Protein AF-A0A564U413-F1 (afdb_monomer)

pLDDT: mean 70.8, std 23.07, range [26.69, 96.38]

Sequence (270 aa):
MDSNLIPYQPVISDIKNLIAAGQNVAYNAANRAMIMTYWNIGKRIVEEEQSGAERAEYGKRLIPVLSAELTKEFGNSYSSRNLHYYRKFYHCFPDSEILNTRVQNLNWSHFRALLRVPDEDARVWYMNEAANENWSVRTLDRNIGTQYYYRLLHSPKKEAVIAEMKEKTAAEPKHQFELLKSPIVAEFLGFRTEDSFAESDLESAILSHIRDFLMEMGKGFALASNSPREGALFSTPSIMFSFCSVESSAVRSGFSRKNSGTCWKPTLSQ

Secondary structure (DSSP, 8-state):
--------HHHHHHHHHHHHHHHHHHHHHHHHHHHHHHHHHHHHHHHHHHHSSSTTHHHHHHHHHHHHHHHHHH-GGGSHHHHHHHHHHHHH---HHHHHHHGGG--HHHHHHHTT---HHHHHHHHHHHHHTT--HHHHHHHHHTTHHHHHHH-S-HHHHHHHHHHHHTTS---TTTTTT-HHHHHHTT--TTS---HHHHHHHHHHHHHHHHHHTTTS--------------------------------------------------

Foldseek 3Di:
DDPPPPPCVVVVVVVVVVVVVVLLVLVLVLQLVVLVVLLVLLVVLVVVLVPDPPNPVVSVVVLVVQQVVCCVPQNDCSHSVNSVLSVLLCVLPVDVVLVNVQRSLDGPLLSVLLSVDPDSVVSSVLSVCCSVVSDDSVLSNVCVVVVLVVCCVPDPCNVVSVVVSCVVCVPPDSCSCVCLVPVSSCSSLPHDPPPPDDPVRSNVVSVVSSVVVVVVVPDPPPDPPPDPDDDDDDDDDDDDDDDDDDDDDDDDDDDDDDDDDDDDDDDDDD

InterPro domains:
  IPR009362 YhcG PDDEXK nuclease domain [PF06250] (178-226)
  IPR041527 YhcG, N-terminal [PF17761] (14-151)
  IPR053148 PD-(D/E)XK-like domain-containing protein [PTHR30547] (8-226)

Solvent-accessible surface area (backbone atoms only — not comparable to full-atom values): 16715 Å² total; per-residue (Å²): 135,86,78,79,72,75,77,57,62,63,60,54,51,51,51,51,51,53,51,51,51,53,50,51,53,55,47,42,52,52,45,41,52,51,48,52,49,41,36,51,52,7,44,52,53,53,56,54,40,70,71,45,97,48,82,60,68,54,53,67,48,46,48,59,52,50,15,60,56,41,26,73,77,60,32,75,80,36,28,48,71,40,47,52,48,21,36,49,46,20,73,77,52,75,54,64,66,66,46,67,74,51,36,73,69,44,48,69,68,42,50,59,54,43,71,68,45,84,53,64,69,58,28,54,48,51,53,51,50,31,41,74,69,61,45,49,60,67,52,48,50,49,40,58,75,68,40,44,67,60,51,51,73,70,39,93,58,44,66,60,57,52,50,54,50,49,65,74,51,66,81,60,78,84,68,87,60,59,58,76,73,27,69,68,49,37,31,72,76,66,50,58,91,83,61,87,57,55,75,69,52,46,54,52,47,52,54,49,50,51,51,49,53,57,55,72,58,64,77,88,70,72,72,80,71,83,70,79,87,73,90,76,91,80,81,86,81,91,85,82,89,79,80,87,78,90,77,88,89,87,81,88,83,86,84,88,87,83,83,87,78,83,92,88,86,86,86,88,80,134

Nearest PDB structures (foldseek):
  7bnk-assembly1_B  TM=6.742E-01  e=1.249E-01  Myxococcus xanthus DK 1622
  7bnr-assembly1_A  TM=6.312E-01  e=3.209E-01  Myxococcus xanthus DK 1622
  4bem-assembly1_J  TM=1.518E-01  e=8.244E-01  Acetobacterium woodii DSM 1030

Organism: NCBI:txid853

Radius of gyration: 30.36 Å; Cα contacts (8 Å, |Δi|>4): 158; chains: 1; bounding box: 85×100×70 Å

Structure (mmCIF, N/CA/C/O backbone):
data_AF-A0A564U413-F1
#
_entry.id   AF-A0A564U413-F1
#
loop_
_atom_site.group_PDB
_atom_site.id
_atom_site.type_symbol
_atom_site.label_atom_id
_atom_site.label_alt_id
_atom_site.label_comp_id
_atom_site.label_asym_id
_atom_site.label_entity_id
_atom_site.label_seq_id
_atom_site.pdbx_PDB_ins_code
_atom_site.Cartn_x
_atom_site.Cartn_y
_atom_site.Cartn_z
_atom_site.occupancy
_atom_site.B_iso_or_equiv
_atom_site.auth_seq_id
_atom_site.auth_comp_id
_atom_site.auth_asym_id
_atom_site.auth_atom_id
_atom_site.pdbx_PDB_model_num
ATOM 1 N N . MET A 1 1 ? 56.104 20.110 -1.426 1.00 40.94 1 MET A N 1
ATOM 2 C CA . MET A 1 1 ? 55.513 19.330 -0.320 1.00 40.94 1 MET A CA 1
ATOM 3 C C . MET A 1 1 ? 54.135 18.945 -0.797 1.00 40.94 1 MET A C 1
ATOM 5 O O . MET A 1 1 ? 53.210 19.733 -0.668 1.00 40.94 1 MET A O 1
ATOM 9 N N . ASP A 1 2 ? 54.065 17.810 -1.486 1.00 44.97 2 ASP A N 1
ATOM 10 C CA . ASP A 1 2 ? 52.845 17.348 -2.134 1.00 44.97 2 ASP A CA 1
ATOM 11 C C . ASP A 1 2 ? 51.898 16.794 -1.078 1.00 44.97 2 ASP A C 1
ATOM 13 O O . ASP A 1 2 ? 52.131 15.747 -0.471 1.00 44.97 2 ASP A O 1
ATOM 17 N N . SER A 1 3 ? 50.840 17.552 -0.827 1.00 51.75 3 SER A N 1
ATOM 18 C CA . SER A 1 3 ? 49.706 17.156 -0.013 1.00 51.75 3 SER A CA 1
ATOM 19 C C . SER A 1 3 ? 48.993 16.009 -0.730 1.00 51.75 3 SER A C 1
ATOM 21 O O . SER A 1 3 ? 48.133 16.224 -1.581 1.00 51.75 3 SER A O 1
ATOM 23 N N . ASN A 1 4 ? 49.363 14.776 -0.383 1.00 54.03 4 ASN A N 1
ATOM 24 C CA . ASN A 1 4 ? 48.566 13.580 -0.638 1.00 54.03 4 ASN A CA 1
ATOM 25 C C . ASN A 1 4 ? 47.221 13.735 0.095 1.00 54.03 4 ASN A C 1
ATOM 27 O O . ASN A 1 4 ? 47.050 13.305 1.235 1.00 54.03 4 ASN A O 1
ATOM 31 N N . LEU A 1 5 ? 46.274 14.422 -0.545 1.00 60.53 5 LEU A N 1
ATOM 32 C CA . LEU A 1 5 ? 44.879 14.472 -0.134 1.00 60.53 5 LEU A CA 1
ATOM 33 C C . LEU A 1 5 ? 44.309 13.068 -0.332 1.00 60.53 5 LEU A C 1
ATOM 35 O O . LEU A 1 5 ? 43.979 12.675 -1.448 1.00 60.53 5 LEU A O 1
ATOM 39 N N . ILE A 1 6 ? 44.234 12.299 0.754 1.00 64.38 6 ILE A N 1
ATOM 40 C CA . ILE A 1 6 ? 43.539 11.012 0.779 1.00 64.38 6 ILE A CA 1
ATOM 41 C C . ILE A 1 6 ? 42.132 11.246 0.202 1.00 64.38 6 ILE A C 1
ATOM 43 O O . ILE A 1 6 ? 41.417 12.121 0.701 1.00 64.38 6 ILE A O 1
ATOM 47 N N . PRO A 1 7 ? 41.714 10.531 -0.857 1.00 75.06 7 PRO A N 1
ATOM 48 C CA . PRO A 1 7 ? 40.402 10.743 -1.440 1.00 75.06 7 PRO A CA 1
ATOM 49 C C . PRO A 1 7 ? 39.357 10.249 -0.438 1.00 75.06 7 PRO A C 1
ATOM 51 O O . PRO A 1 7 ? 39.148 9.054 -0.292 1.00 75.06 7 PRO A O 1
ATOM 54 N N . TYR A 1 8 ? 38.699 11.169 0.270 1.00 81.62 8 TYR A N 1
ATOM 55 C CA . TYR A 1 8 ? 37.618 10.858 1.217 1.00 81.62 8 TYR A CA 1
ATOM 56 C C . TYR A 1 8 ? 36.310 10.443 0.522 1.00 81.62 8 TYR A C 1
ATOM 58 O O . TYR A 1 8 ? 35.374 9.999 1.180 1.00 81.62 8 TYR A O 1
ATOM 66 N N . GLN A 1 9 ? 36.224 10.577 -0.807 1.00 85.75 9 GLN A N 1
ATOM 67 C CA . GLN A 1 9 ? 35.016 10.273 -1.583 1.00 85.75 9 GLN A CA 1
ATOM 68 C C . GLN A 1 9 ? 34.516 8.823 -1.436 1.00 85.75 9 GLN A C 1
ATOM 70 O O . GLN A 1 9 ? 33.313 8.659 -1.235 1.00 85.75 9 GLN A O 1
ATOM 75 N N . PRO A 1 10 ? 35.370 7.778 -1.459 1.00 88.69 10 PRO A N 1
ATOM 76 C CA . PRO A 1 10 ? 34.935 6.404 -1.212 1.00 88.69 10 PRO A CA 1
ATOM 77 C C . PRO A 1 10 ? 34.360 6.234 0.196 1.00 88.69 10 PRO A C 1
ATOM 79 O O . PRO A 1 10 ? 33.262 5.718 0.340 1.00 88.69 10 PRO A O 1
ATOM 82 N N . VAL A 1 11 ? 35.021 6.786 1.221 1.00 88.25 11 VAL A N 1
ATOM 83 C CA . VAL A 1 11 ? 34.546 6.719 2.615 1.00 88.25 11 VAL A CA 1
ATOM 84 C C . VAL A 1 11 ? 33.197 7.426 2.780 1.00 88.25 11 VAL A C 1
ATOM 86 O O . VAL A 1 11 ? 32.293 6.900 3.423 1.00 88.25 11 VAL A O 1
ATOM 89 N N . ILE A 1 12 ? 33.022 8.602 2.169 1.00 83.88 12 ILE A N 1
ATOM 90 C CA . ILE A 1 12 ? 31.738 9.319 2.168 1.00 83.88 12 ILE A CA 1
ATOM 91 C C . ILE A 1 12 ? 30.657 8.493 1.460 1.00 83.88 12 ILE A C 1
ATOM 93 O O . ILE A 1 12 ? 29.525 8.439 1.938 1.00 83.88 12 ILE A O 1
ATOM 97 N N . SER A 1 13 ? 30.985 7.854 0.335 1.00 87.62 13 SER A N 1
ATOM 98 C CA . SER A 1 13 ? 30.060 6.974 -0.385 1.00 87.62 13 SER A CA 1
ATOM 99 C C . SER A 1 13 ? 29.654 5.768 0.465 1.00 87.62 13 SER A C 1
ATOM 101 O O . SER A 1 13 ? 28.469 5.452 0.547 1.00 87.62 13 SER A O 1
ATOM 103 N N . ASP A 1 14 ? 30.607 5.135 1.146 1.00 87.69 14 ASP A N 1
ATOM 104 C CA . ASP A 1 14 ? 30.355 3.986 2.016 1.00 87.69 14 ASP A CA 1
ATOM 105 C C . ASP A 1 14 ? 29.460 4.369 3.198 1.00 87.69 14 ASP A C 1
ATOM 107 O O . ASP A 1 14 ? 28.466 3.696 3.470 1.00 87.69 14 ASP A O 1
ATOM 111 N N . ILE A 1 15 ? 29.737 5.504 3.849 1.00 83.75 15 ILE A N 1
ATOM 112 C CA . ILE A 1 15 ? 28.901 6.026 4.939 1.00 83.75 15 ILE A CA 1
ATOM 113 C C . ILE A 1 15 ? 27.485 6.337 4.439 1.00 83.75 15 ILE A C 1
ATOM 115 O O . ILE A 1 15 ? 26.513 5.967 5.097 1.00 83.75 15 ILE A O 1
ATOM 119 N N . LYS A 1 16 ? 27.337 6.962 3.264 1.00 77.06 16 LYS A N 1
ATOM 120 C CA . LYS A 1 16 ? 26.018 7.214 2.659 1.00 77.06 16 LYS A CA 1
ATOM 121 C C . LYS A 1 16 ? 25.252 5.916 2.402 1.00 77.06 16 LYS A C 1
ATOM 123 O O . LYS A 1 16 ? 24.059 5.859 2.691 1.00 77.06 16 LYS A O 1
ATOM 128 N N . ASN A 1 17 ? 25.927 4.874 1.919 1.00 80.19 17 ASN A N 1
ATOM 129 C CA . ASN A 1 17 ? 25.319 3.564 1.694 1.00 80.19 17 ASN A CA 1
ATOM 130 C C . ASN A 1 17 ? 24.878 2.900 3.008 1.00 80.19 17 ASN A C 1
ATOM 132 O O . ASN A 1 17 ? 23.784 2.340 3.066 1.00 80.19 17 ASN A O 1
ATOM 136 N N . LEU A 1 18 ? 25.680 3.003 4.075 1.00 79.00 18 LEU A N 1
ATOM 137 C CA . LEU A 1 18 ? 25.317 2.502 5.407 1.00 79.00 18 LEU A CA 1
ATOM 138 C C . LEU A 1 18 ? 24.092 3.231 5.979 1.00 79.00 18 LEU A C 1
ATOM 140 O O . LEU A 1 18 ? 23.179 2.583 6.493 1.00 79.00 18 LEU A O 1
ATOM 144 N N . ILE A 1 19 ? 24.041 4.561 5.845 1.00 73.44 19 ILE A N 1
ATOM 145 C CA . ILE A 1 19 ? 22.886 5.371 6.260 1.00 73.44 19 ILE A CA 1
ATOM 146 C C . ILE A 1 19 ? 21.638 4.953 5.473 1.00 73.44 19 ILE A C 1
ATOM 148 O O . ILE A 1 19 ? 20.609 4.653 6.078 1.00 73.44 19 ILE A O 1
ATOM 152 N N . ALA A 1 20 ? 21.739 4.862 4.144 1.00 75.06 20 ALA A N 1
ATOM 153 C CA . ALA A 1 20 ? 20.631 4.457 3.283 1.00 75.06 20 ALA A CA 1
ATOM 154 C C . ALA A 1 20 ? 20.125 3.039 3.613 1.00 75.06 20 ALA A C 1
ATOM 156 O O . ALA A 1 20 ? 18.918 2.794 3.626 1.00 75.06 20 ALA A O 1
ATOM 157 N N . ALA A 1 21 ? 21.026 2.103 3.929 1.00 78.00 21 ALA A N 1
ATOM 158 C CA . ALA A 1 21 ? 20.657 0.757 4.359 1.00 78.00 21 ALA A CA 1
ATOM 159 C C . ALA A 1 21 ? 19.873 0.772 5.683 1.00 78.00 21 ALA A C 1
ATOM 161 O O . ALA A 1 21 ? 18.823 0.135 5.778 1.00 78.00 21 ALA A O 1
ATOM 162 N N . GLY A 1 22 ? 20.331 1.537 6.680 1.00 77.06 22 GLY A N 1
ATOM 163 C CA . GLY A 1 22 ? 19.621 1.702 7.952 1.00 77.06 22 GLY A CA 1
ATOM 164 C C . GLY A 1 22 ? 18.240 2.345 7.782 1.00 77.06 22 GLY A C 1
ATOM 165 O O . GLY A 1 22 ? 17.253 1.846 8.325 1.00 77.06 22 GLY A O 1
ATOM 166 N N . GLN A 1 23 ? 18.148 3.397 6.962 1.00 75.00 23 GLN A N 1
ATOM 167 C CA . GLN A 1 23 ? 16.882 4.055 6.626 1.00 75.00 23 GLN A CA 1
ATOM 168 C C . GLN A 1 23 ? 15.899 3.092 5.946 1.00 75.00 23 GLN A C 1
ATOM 170 O O . GLN A 1 23 ? 14.723 3.081 6.300 1.00 75.00 23 GLN A O 1
ATOM 175 N N . ASN A 1 24 ? 16.368 2.240 5.029 1.00 76.81 24 ASN A N 1
ATOM 176 C CA . ASN A 1 24 ? 15.536 1.230 4.367 1.00 76.81 24 ASN A CA 1
ATOM 177 C C . ASN A 1 24 ? 14.968 0.195 5.351 1.00 76.81 24 ASN A C 1
ATOM 179 O O . ASN A 1 24 ? 13.805 -0.191 5.243 1.00 76.81 24 ASN A O 1
ATOM 183 N N . VAL A 1 25 ? 15.761 -0.250 6.332 1.00 82.25 25 VAL A N 1
ATOM 184 C CA . VAL A 1 25 ? 15.291 -1.188 7.368 1.00 82.25 25 VAL A CA 1
ATOM 185 C C . VAL A 1 25 ? 14.182 -0.555 8.207 1.00 82.25 25 VAL A C 1
ATOM 187 O O . VAL A 1 25 ? 13.111 -1.144 8.366 1.00 82.25 25 VAL A O 1
ATOM 190 N N . ALA A 1 26 ? 14.426 0.658 8.702 1.00 79.31 26 ALA A N 1
ATOM 191 C CA . ALA A 1 26 ? 13.471 1.435 9.483 1.00 79.31 26 ALA A CA 1
ATOM 192 C C . ALA A 1 26 ? 12.162 1.670 8.710 1.00 79.31 26 ALA A C 1
ATOM 194 O O . ALA A 1 26 ? 11.066 1.418 9.214 1.00 79.31 26 ALA A O 1
ATOM 195 N N . TYR A 1 27 ? 12.293 2.069 7.447 1.00 78.06 27 TYR A N 1
ATOM 196 C CA . TYR A 1 27 ? 11.190 2.279 6.524 1.00 78.06 27 TYR A CA 1
ATOM 197 C C . TYR A 1 27 ? 10.328 1.025 6.330 1.00 78.06 27 TYR A C 1
ATOM 199 O O . TYR A 1 27 ? 9.110 1.075 6.505 1.00 78.06 27 TYR A O 1
ATOM 207 N N . ASN A 1 28 ? 10.948 -0.111 6.006 1.00 79.50 28 ASN A N 1
ATOM 208 C CA . ASN A 1 28 ? 10.228 -1.358 5.755 1.00 79.50 28 ASN A CA 1
ATOM 209 C C . ASN A 1 28 ? 9.494 -1.852 7.006 1.00 79.50 28 ASN A C 1
ATOM 211 O O . ASN A 1 28 ? 8.373 -2.355 6.907 1.00 79.50 28 ASN A O 1
ATOM 215 N N . ALA A 1 29 ? 10.095 -1.673 8.186 1.00 83.25 29 ALA A N 1
ATOM 216 C CA . ALA A 1 29 ? 9.462 -2.005 9.457 1.00 83.25 29 ALA A CA 1
ATOM 217 C C . ALA A 1 29 ? 8.214 -1.144 9.712 1.00 83.25 29 ALA A C 1
ATOM 219 O O . ALA A 1 29 ? 7.141 -1.690 9.981 1.00 83.25 29 ALA A O 1
ATOM 220 N N . ALA A 1 30 ? 8.328 0.180 9.555 1.00 83.19 30 ALA A N 1
ATOM 221 C CA . ALA A 1 30 ? 7.207 1.104 9.721 1.00 83.19 30 ALA A CA 1
ATOM 222 C C . ALA A 1 30 ? 6.089 0.832 8.701 1.00 83.19 30 ALA A C 1
ATOM 224 O O . ALA A 1 30 ? 4.920 0.724 9.068 1.00 83.19 30 ALA A O 1
ATOM 225 N N . ASN A 1 31 ? 6.445 0.641 7.428 1.00 84.88 31 ASN A N 1
ATOM 226 C CA . ASN A 1 31 ? 5.489 0.341 6.367 1.00 84.88 31 ASN A CA 1
ATOM 227 C C . ASN A 1 31 ? 4.730 -0.971 6.628 1.00 84.88 31 ASN A C 1
ATOM 229 O O . ASN A 1 31 ? 3.505 -1.018 6.494 1.00 84.88 31 ASN A O 1
ATOM 233 N N . ARG A 1 32 ? 5.433 -2.026 7.063 1.00 86.38 32 ARG A N 1
ATOM 234 C CA . ARG A 1 32 ? 4.804 -3.296 7.445 1.00 86.38 32 ARG A CA 1
ATOM 235 C C . ARG A 1 32 ? 3.836 -3.114 8.610 1.00 86.38 32 ARG A C 1
ATOM 237 O O . ARG A 1 32 ? 2.709 -3.599 8.528 1.00 86.38 32 ARG A O 1
ATOM 244 N N . ALA A 1 33 ? 4.261 -2.430 9.673 1.00 88.75 33 ALA A N 1
ATOM 245 C CA . ALA A 1 33 ? 3.410 -2.162 10.829 1.00 88.75 33 ALA A CA 1
ATOM 246 C C . ALA A 1 33 ? 2.139 -1.408 10.410 1.00 88.75 33 ALA A C 1
ATOM 248 O O . ALA A 1 33 ? 1.037 -1.831 10.744 1.00 88.75 33 ALA A O 1
ATOM 249 N N . MET A 1 34 ? 2.288 -0.369 9.587 1.00 89.38 34 MET A N 1
ATOM 250 C CA . MET A 1 34 ? 1.182 0.430 9.064 1.00 89.38 34 MET A CA 1
ATOM 251 C C . MET A 1 34 ? 0.169 -0.415 8.280 1.00 89.38 34 MET A C 1
ATOM 253 O O . MET A 1 34 ? -1.028 -0.364 8.563 1.00 89.38 34 MET A O 1
ATOM 257 N N . ILE A 1 35 ? 0.628 -1.243 7.335 1.00 91.25 35 ILE A N 1
ATOM 258 C CA . ILE A 1 35 ? -0.268 -2.098 6.540 1.00 91.25 35 ILE A CA 1
ATOM 259 C C . ILE A 1 35 ? -1.008 -3.104 7.422 1.00 91.25 35 ILE A C 1
ATOM 261 O O . ILE A 1 35 ? -2.216 -3.283 7.262 1.00 91.25 35 ILE A O 1
ATOM 265 N N . MET A 1 36 ? -0.309 -3.738 8.366 1.00 91.50 36 MET A N 1
ATOM 266 C CA . MET A 1 36 ? -0.931 -4.698 9.277 1.00 91.50 36 MET A CA 1
ATOM 267 C C . MET A 1 36 ? -1.955 -4.027 10.195 1.00 91.50 36 MET A C 1
ATOM 269 O O . MET A 1 36 ? -3.029 -4.584 10.414 1.00 91.50 36 MET A O 1
ATOM 273 N N . THR A 1 37 ? -1.675 -2.819 10.685 1.00 93.19 37 THR A N 1
ATOM 274 C CA . THR A 1 37 ? -2.632 -2.026 11.465 1.00 93.19 37 THR A CA 1
ATOM 275 C C . THR A 1 37 ? -3.887 -1.733 10.653 1.00 93.19 37 THR A C 1
ATOM 277 O O . THR A 1 37 ? -4.993 -2.020 11.107 1.00 93.19 37 THR A O 1
ATOM 280 N N . TYR A 1 38 ? -3.740 -1.239 9.424 1.00 94.38 38 TYR A N 1
ATOM 281 C CA . TYR A 1 38 ? -4.877 -0.945 8.549 1.00 94.38 38 TYR A CA 1
ATOM 282 C C . TYR A 1 38 ? -5.696 -2.194 8.214 1.00 94.38 38 TYR A C 1
ATOM 284 O O . TYR A 1 38 ? -6.927 -2.149 8.224 1.00 94.38 38 TYR A O 1
ATOM 292 N N . TRP A 1 39 ? -5.036 -3.328 7.978 1.00 94.56 39 TRP A N 1
ATOM 293 C CA . TRP A 1 39 ? -5.709 -4.609 7.779 1.00 94.56 39 TRP A CA 1
ATOM 294 C C . TRP A 1 39 ? -6.505 -5.040 9.019 1.00 94.56 39 TRP A C 1
ATOM 296 O O . TRP A 1 39 ? -7.681 -5.384 8.906 1.00 94.56 39 TRP A O 1
ATOM 306 N N . ASN A 1 40 ? -5.902 -4.954 10.210 1.00 94.50 40 ASN A N 1
ATOM 307 C CA . ASN A 1 40 ? -6.542 -5.316 11.478 1.00 94.50 40 ASN A CA 1
ATOM 308 C C . ASN A 1 40 ? -7.728 -4.404 11.820 1.00 94.50 40 ASN A C 1
ATOM 310 O O . ASN A 1 40 ? -8.743 -4.887 12.319 1.00 94.50 40 ASN A O 1
ATOM 314 N N . ILE A 1 41 ? -7.642 -3.104 11.516 1.00 95.38 41 ILE A N 1
ATOM 315 C CA . ILE A 1 41 ? -8.779 -2.181 11.643 1.00 95.38 41 ILE A CA 1
ATOM 316 C C . ILE A 1 41 ? -9.918 -2.639 10.731 1.00 95.38 41 ILE A C 1
ATOM 318 O O . ILE A 1 41 ? -11.061 -2.746 11.171 1.00 95.38 41 ILE A O 1
ATOM 322 N N . GLY A 1 42 ? -9.603 -2.966 9.475 1.00 94.81 42 GLY A N 1
ATOM 323 C CA . GLY A 1 42 ? -10.568 -3.519 8.530 1.00 94.81 42 GLY A CA 1
ATOM 324 C C . GLY A 1 42 ? -11.245 -4.785 9.047 1.00 94.81 42 GLY A C 1
ATOM 325 O O . GLY A 1 42 ? -12.473 -4.868 9.038 1.00 94.81 42 GLY A O 1
ATOM 326 N N . LYS A 1 43 ? -10.451 -5.731 9.557 1.00 94.00 43 LYS A N 1
ATOM 327 C CA . LYS A 1 43 ? -10.932 -6.962 10.192 1.00 94.00 43 LYS A CA 1
ATOM 328 C C . LYS A 1 43 ? -11.892 -6.659 11.337 1.00 94.00 43 LYS A C 1
ATOM 330 O O . LYS A 1 43 ? -13.005 -7.178 11.346 1.00 94.00 43 LYS A O 1
ATOM 335 N N . ARG A 1 44 ? -11.496 -5.776 12.260 1.00 94.06 44 ARG A N 1
ATOM 336 C CA . ARG A 1 44 ? -12.306 -5.433 13.432 1.00 94.06 44 ARG A CA 1
ATOM 337 C C . ARG A 1 44 ? -13.641 -4.800 13.046 1.00 94.06 44 ARG A C 1
ATOM 339 O O . ARG A 1 44 ? -14.659 -5.155 13.630 1.00 94.06 44 ARG A O 1
ATOM 346 N N . ILE A 1 45 ? -13.648 -3.910 12.049 1.00 92.69 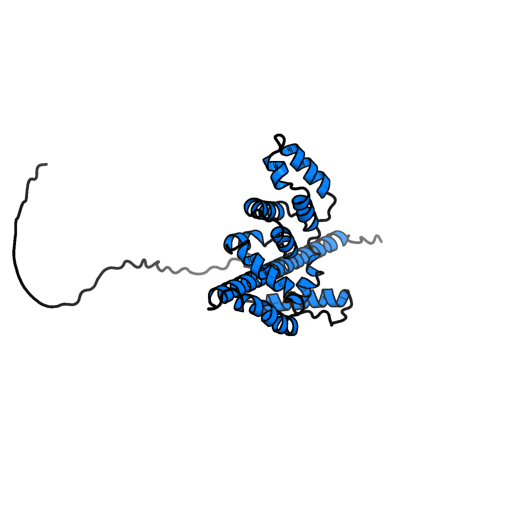45 ILE A N 1
ATOM 347 C CA . ILE A 1 45 ? -14.881 -3.309 11.515 1.00 92.69 45 ILE A CA 1
ATOM 348 C C . ILE A 1 45 ? -15.814 -4.399 10.975 1.00 92.69 45 ILE A C 1
ATOM 350 O O . ILE A 1 45 ? -17.001 -4.400 11.290 1.00 92.69 45 ILE A O 1
ATOM 354 N N . VAL A 1 46 ? -15.289 -5.339 10.185 1.00 90.69 46 VAL A N 1
ATOM 355 C CA . VAL A 1 46 ? -16.098 -6.407 9.579 1.00 90.69 46 VAL A CA 1
ATOM 356 C C . VAL A 1 46 ? -16.651 -7.375 10.628 1.00 90.69 46 VAL A C 1
ATOM 358 O O . VAL A 1 46 ? -17.819 -7.748 10.546 1.00 90.69 46 VAL A O 1
ATOM 361 N N . GLU A 1 47 ? -15.857 -7.756 11.629 1.00 89.69 47 GLU A N 1
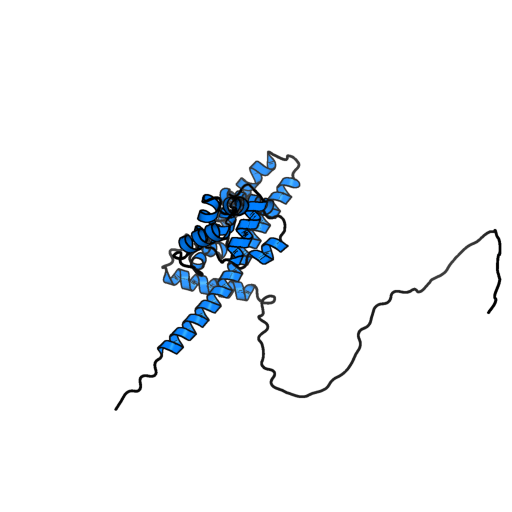ATOM 362 C CA . GLU A 1 47 ? -16.308 -8.620 12.732 1.00 89.69 47 GLU A CA 1
ATOM 363 C C . GLU A 1 47 ? -17.415 -7.962 13.573 1.00 89.69 47 GLU A C 1
ATOM 365 O O . GLU A 1 47 ? -18.396 -8.617 13.939 1.00 89.69 47 GLU A O 1
ATOM 370 N N . GLU A 1 48 ? -17.290 -6.660 13.847 1.00 88.19 48 GLU A N 1
ATOM 371 C CA . GLU A 1 48 ? -18.296 -5.890 14.586 1.00 88.19 48 GLU A CA 1
ATOM 372 C C . GLU A 1 48 ? -19.604 -5.764 13.786 1.00 88.19 48 GLU A C 1
ATOM 374 O O . GLU A 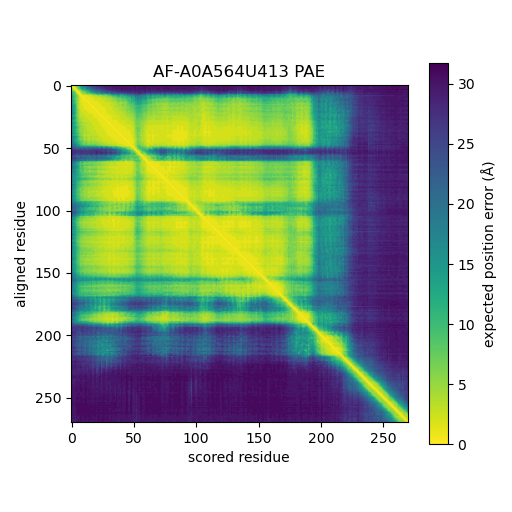1 48 ? -20.691 -5.999 14.315 1.00 88.19 48 GLU A O 1
ATOM 379 N N . GLU A 1 49 ? -19.517 -5.485 12.480 1.00 84.44 49 GLU A N 1
ATOM 380 C CA . GLU A 1 49 ? -20.683 -5.443 11.586 1.00 84.44 49 GLU A CA 1
ATOM 381 C C . GLU A 1 49 ? -21.430 -6.788 11.521 1.00 84.44 49 GLU A C 1
ATOM 383 O O . GLU A 1 49 ? -22.658 -6.809 11.418 1.00 84.44 49 GLU A O 1
ATOM 388 N N . GLN A 1 50 ? -20.710 -7.913 11.581 1.00 76.19 50 GLN A N 1
ATOM 389 C CA . GLN A 1 50 ? -21.292 -9.260 11.528 1.00 76.19 50 GLN A CA 1
ATOM 390 C C . GLN A 1 50 ? -21.962 -9.686 12.843 1.00 76.19 50 GLN A C 1
ATOM 392 O O . GLN A 1 50 ? -22.896 -10.496 12.812 1.00 76.19 50 GLN A O 1
ATOM 397 N N . SER A 1 51 ? -21.512 -9.127 13.970 1.00 67.69 51 SER A N 1
ATOM 398 C CA . SER A 1 51 ? -21.993 -9.443 15.323 1.00 67.69 51 SER A CA 1
ATOM 399 C C . SER A 1 51 ? -23.231 -8.629 15.744 1.00 67.69 51 SER A C 1
ATOM 401 O O . SER A 1 51 ? -23.882 -8.971 16.730 1.00 67.69 51 SER A O 1
ATOM 403 N N . GLY A 1 52 ? -23.594 -7.574 15.000 1.00 60.25 52 GLY A N 1
ATOM 404 C CA . GLY A 1 52 ? -24.744 -6.703 15.280 1.00 60.25 52 GLY A CA 1
ATOM 405 C C . GLY A 1 52 ? -26.088 -7.208 14.724 1.00 60.25 52 GLY A C 1
ATOM 406 O O . GLY A 1 52 ? -26.181 -7.681 13.590 1.00 60.25 52 GLY A O 1
ATOM 407 N N . ALA A 1 53 ? -27.162 -7.061 15.509 1.00 51.97 53 ALA A N 1
ATOM 408 C CA . ALA A 1 53 ? -28.499 -7.607 15.227 1.00 51.97 53 ALA A CA 1
ATOM 409 C C . ALA A 1 53 ? -29.357 -6.836 14.189 1.00 51.97 53 ALA A C 1
ATOM 411 O O . ALA A 1 53 ? -30.464 -7.268 13.887 1.00 51.97 53 ALA A O 1
ATOM 412 N N . GLU A 1 54 ? -28.863 -5.764 13.561 1.00 53.34 54 GLU A N 1
ATOM 413 C CA . GLU A 1 54 ? -29.549 -5.071 12.452 1.00 53.34 54 GLU A CA 1
ATOM 414 C C . GLU A 1 54 ? -28.557 -4.753 11.321 1.00 53.34 54 GLU A C 1
ATOM 416 O O . GLU A 1 54 ? -27.935 -3.689 11.256 1.00 53.34 54 GLU A O 1
ATOM 421 N N . ARG A 1 55 ? -28.398 -5.725 10.417 1.00 59.03 55 ARG A N 1
ATOM 422 C CA . ARG A 1 55 ? -27.298 -5.884 9.440 1.00 59.03 55 ARG A CA 1
ATOM 423 C C . ARG A 1 55 ? -27.181 -4.830 8.322 1.00 59.03 55 ARG A C 1
ATOM 425 O O . ARG A 1 55 ? -26.448 -5.042 7.363 1.00 59.03 55 ARG A O 1
ATOM 432 N N . ALA A 1 56 ? -27.847 -3.682 8.427 1.00 57.38 56 ALA A N 1
ATOM 433 C CA . ALA A 1 56 ? -27.681 -2.584 7.467 1.00 57.38 56 ALA A CA 1
ATOM 434 C C . ALA A 1 56 ? -27.653 -1.200 8.127 1.00 57.38 56 ALA A C 1
ATOM 436 O O . ALA A 1 56 ? -26.885 -0.342 7.706 1.00 57.38 56 ALA A O 1
ATOM 437 N N . GLU A 1 57 ? -28.457 -0.976 9.163 1.00 58.59 57 GLU A N 1
ATOM 438 C CA . GLU A 1 57 ? -28.521 0.295 9.900 1.00 58.59 57 GLU A CA 1
ATOM 439 C C . GLU A 1 57 ? -27.340 0.472 10.864 1.00 58.59 57 GLU A C 1
ATOM 441 O O . GLU A 1 57 ? -26.797 1.571 10.990 1.00 58.59 57 GLU A O 1
ATOM 446 N N . TYR A 1 58 ? -26.905 -0.609 11.519 1.00 62.25 58 TYR A N 1
ATOM 447 C CA . TYR A 1 58 ? -25.808 -0.564 12.486 1.00 62.25 58 TYR A CA 1
ATOM 448 C C . TYR A 1 58 ? -24.450 -0.332 11.805 1.00 62.25 58 TYR A C 1
ATOM 450 O O . TYR A 1 58 ? -23.726 0.599 12.158 1.00 62.25 58 TYR A O 1
ATOM 458 N N . GLY A 1 59 ? -24.151 -1.085 10.738 1.00 62.69 59 GLY A N 1
ATOM 459 C CA . GLY A 1 59 ? -22.930 -0.891 9.942 1.00 62.69 59 GLY A CA 1
ATOM 460 C C . GLY A 1 59 ? -22.844 0.499 9.294 1.00 62.69 59 GLY A C 1
ATOM 461 O O . GLY A 1 59 ? -21.770 1.096 9.247 1.00 62.69 59 GLY A O 1
ATOM 462 N N . LYS A 1 60 ? -23.985 1.082 8.890 1.00 69.25 60 LYS A N 1
ATOM 463 C CA . LYS A 1 60 ? -24.048 2.467 8.382 1.00 69.25 60 LYS A CA 1
ATOM 464 C C . LYS A 1 60 ? -23.648 3.512 9.427 1.00 69.25 60 LYS A C 1
ATOM 466 O O . LYS A 1 60 ? -23.173 4.577 9.040 1.00 69.25 60 LYS A O 1
ATOM 471 N N . ARG A 1 61 ? -23.831 3.232 10.723 1.00 81.94 61 ARG A N 1
ATOM 472 C CA . ARG A 1 61 ? -23.499 4.154 11.823 1.00 81.94 61 ARG A CA 1
ATOM 473 C C . ARG A 1 61 ? -22.112 3.921 12.423 1.00 81.94 61 ARG A C 1
ATOM 475 O O . ARG A 1 61 ? -21.532 4.872 12.936 1.00 81.94 61 ARG A O 1
ATOM 482 N N . LEU A 1 62 ? -21.556 2.715 12.305 1.00 88.88 62 LEU A N 1
ATOM 483 C CA . LEU A 1 62 ? -20.261 2.369 12.896 1.00 88.88 62 LEU A CA 1
ATOM 484 C C . LEU A 1 62 ? -19.109 3.225 12.348 1.00 88.88 62 LEU A C 1
ATOM 486 O O . LEU A 1 62 ? -18.411 3.878 13.118 1.00 88.88 62 LEU A O 1
ATOM 490 N N . ILE A 1 63 ? -18.921 3.266 11.025 1.00 92.44 63 ILE A N 1
ATOM 491 C CA . ILE A 1 63 ? -17.804 4.009 10.412 1.00 92.44 63 ILE A CA 1
ATOM 492 C C . ILE A 1 63 ? -17.858 5.517 10.711 1.00 92.44 63 ILE A C 1
ATOM 494 O O . ILE A 1 63 ? -16.815 6.065 11.068 1.00 92.44 63 ILE A O 1
ATOM 498 N N . PRO A 1 64 ? -19.015 6.206 10.619 1.00 93.31 64 PRO A N 1
ATOM 499 C CA . PRO A 1 64 ? -19.115 7.603 11.037 1.00 93.31 64 PRO A CA 1
ATOM 500 C C . PRO A 1 64 ? -18.699 7.850 12.493 1.00 93.31 64 PRO A C 1
ATOM 502 O O . PRO A 1 64 ? -17.972 8.806 12.752 1.00 93.31 64 PRO A O 1
ATOM 505 N N . VAL A 1 65 ? -19.116 6.985 13.426 1.00 92.81 65 VAL A N 1
ATOM 506 C CA . VAL A 1 65 ? -18.749 7.098 14.850 1.00 92.81 65 VAL A CA 1
ATOM 507 C C . VAL A 1 65 ? -17.250 6.876 15.043 1.00 92.81 65 VAL A C 1
ATOM 509 O O . VAL A 1 65 ? -16.582 7.708 15.651 1.00 92.81 65 VAL A O 1
ATOM 512 N N . LEU A 1 66 ? -16.700 5.805 14.461 1.00 94.25 66 LEU A N 1
ATOM 513 C CA . LEU A 1 66 ? -15.265 5.520 14.511 1.00 94.25 66 LEU A CA 1
ATOM 514 C C . LEU A 1 66 ? -14.443 6.667 13.922 1.00 94.25 66 LEU A C 1
ATOM 516 O O . LEU A 1 66 ? -13.439 7.059 14.502 1.00 94.25 66 LEU A O 1
ATOM 520 N N . SER A 1 67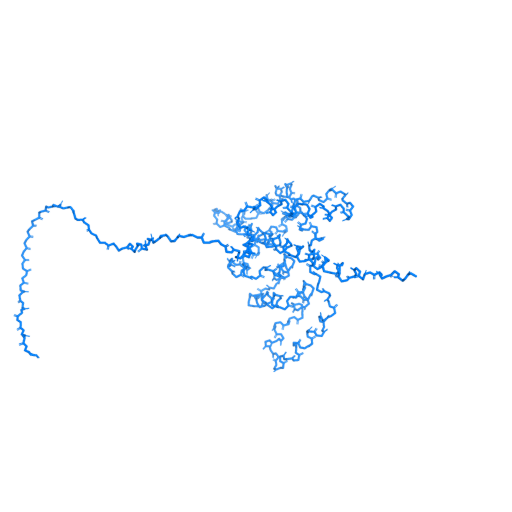 ? -14.875 7.234 12.794 1.00 95.56 67 SER A N 1
ATOM 521 C CA . SER A 1 67 ? -14.176 8.357 12.177 1.00 95.56 67 SER A CA 1
ATOM 522 C C . SER A 1 67 ? -14.136 9.570 13.095 1.00 95.56 67 SER A C 1
ATOM 524 O O . SER A 1 67 ? -13.098 10.221 13.149 1.00 95.56 67 SER A O 1
ATOM 526 N N . ALA A 1 68 ? -15.241 9.903 13.767 1.00 94.00 68 ALA A N 1
ATOM 527 C CA . ALA A 1 68 ? -15.313 11.077 14.631 1.00 94.00 68 ALA A CA 1
ATOM 528 C C . ALA A 1 68 ? -14.339 10.972 15.816 1.00 94.00 68 ALA A C 1
ATOM 530 O O . ALA A 1 68 ? -13.604 11.920 16.087 1.00 94.00 68 ALA A O 1
ATOM 531 N N . GLU A 1 69 ? -14.289 9.808 16.467 1.00 94.69 69 GLU A N 1
ATOM 532 C CA . GLU A 1 69 ? -13.403 9.565 17.612 1.00 94.69 69 GLU A CA 1
ATOM 533 C C . GLU A 1 69 ? -11.936 9.405 17.179 1.00 94.69 69 GLU A C 1
ATOM 535 O O . GLU A 1 69 ? -11.057 10.122 17.655 1.00 94.69 69 GLU A O 1
ATOM 540 N N . LEU A 1 70 ? -11.656 8.527 16.208 1.00 94.25 70 LEU A N 1
ATOM 541 C CA . LEU A 1 70 ? -10.281 8.205 15.811 1.00 94.25 70 LEU A CA 1
ATOM 542 C C . LEU A 1 70 ? -9.585 9.365 15.097 1.00 94.25 70 LEU A C 1
ATOM 544 O O . LEU A 1 70 ? -8.381 9.538 15.262 1.00 94.25 70 LEU A O 1
ATOM 548 N N . THR A 1 71 ? -10.316 10.180 14.328 1.00 92.69 71 THR A N 1
ATOM 549 C CA . THR A 1 71 ? -9.706 11.349 13.669 1.00 92.69 71 THR A CA 1
ATOM 550 C C . THR A 1 71 ? -9.265 12.393 14.691 1.00 92.69 71 THR A C 1
ATOM 552 O O . THR A 1 71 ? -8.241 13.042 14.497 1.00 92.69 71 THR A O 1
ATOM 555 N N . LYS A 1 72 ? -10.001 12.536 15.801 1.00 90.06 72 LYS A N 1
ATOM 556 C CA . LYS A 1 72 ? -9.656 13.465 16.882 1.00 90.06 72 LYS A CA 1
ATOM 557 C C . LYS A 1 72 ? -8.381 13.049 17.618 1.00 90.06 72 LYS A C 1
ATOM 559 O O . LYS A 1 72 ? -7.613 13.910 18.036 1.00 90.06 72 LYS A O 1
ATOM 564 N N . GLU A 1 73 ? -8.173 11.749 17.799 1.00 88.56 73 GLU A N 1
ATOM 565 C CA . GLU A 1 73 ? -7.028 11.218 18.543 1.00 88.56 73 GLU A CA 1
ATOM 566 C C . GLU A 1 73 ? -5.787 11.021 17.659 1.00 88.56 73 GLU A C 1
ATOM 568 O O . GLU A 1 73 ? -4.688 11.428 18.042 1.00 88.56 73 GLU A O 1
ATOM 573 N N . PHE A 1 74 ? -5.972 10.456 16.462 1.00 87.44 74 PHE A N 1
ATOM 574 C CA . PHE A 1 74 ? -4.893 9.952 15.607 1.00 87.44 74 PHE A CA 1
ATOM 575 C C . PHE A 1 74 ? -4.794 10.624 14.225 1.00 87.44 74 PHE A C 1
ATOM 577 O O . PHE A 1 74 ? -3.914 10.274 13.442 1.00 87.44 74 PHE A O 1
ATOM 584 N N . GLY A 1 75 ? -5.685 11.562 13.893 1.00 87.31 75 GLY A N 1
ATOM 585 C CA . GLY A 1 75 ? -5.614 12.344 12.656 1.00 87.31 75 GLY A CA 1
ATOM 586 C C . GLY A 1 75 ? -6.378 11.777 11.448 1.00 87.31 75 GLY A C 1
ATOM 587 O O . GLY A 1 75 ? -7.166 10.831 11.518 1.00 87.31 75 GLY A O 1
ATOM 588 N N . ASN A 1 76 ? -6.169 12.399 10.290 1.00 87.12 76 ASN A N 1
ATOM 589 C CA . ASN A 1 76 ? -6.967 12.247 9.070 1.00 87.12 76 ASN A CA 1
ATOM 590 C C . ASN A 1 76 ? -6.856 10.863 8.407 1.00 87.12 76 ASN A C 1
ATOM 592 O O . ASN A 1 76 ? -7.757 10.453 7.655 1.00 87.12 76 ASN A O 1
ATOM 596 N N . SER A 1 77 ? -5.802 10.101 8.709 1.00 89.38 77 SER A N 1
ATOM 597 C CA . SER A 1 77 ? -5.653 8.694 8.321 1.00 89.38 77 SER A CA 1
ATOM 598 C C . SER A 1 77 ? -6.813 7.819 8.797 1.00 89.38 77 SER A C 1
ATOM 600 O O . SER A 1 77 ? -7.049 6.773 8.197 1.00 89.38 77 SER A O 1
ATOM 602 N N . TYR A 1 78 ? -7.605 8.269 9.772 1.00 93.81 78 TYR A N 1
ATOM 603 C CA . TYR A 1 78 ? -8.756 7.541 10.314 1.00 93.81 78 TYR A CA 1
ATOM 604 C C . TYR A 1 78 ? -10.109 8.171 9.958 1.00 93.81 78 TYR A C 1
ATOM 606 O O . TYR A 1 78 ? -11.130 7.853 10.563 1.00 93.81 78 TYR A O 1
ATOM 614 N N . SER A 1 79 ? -10.143 9.019 8.926 1.00 93.88 79 SER A N 1
ATOM 615 C CA . SER A 1 79 ? -11.391 9.535 8.354 1.00 93.88 79 SER A CA 1
ATOM 616 C C . SER A 1 79 ? -12.308 8.418 7.834 1.00 93.88 79 SER A C 1
ATOM 618 O O . SER A 1 79 ? -11.835 7.358 7.412 1.00 93.88 79 SER A O 1
ATOM 620 N N . SER A 1 80 ? -13.620 8.677 7.739 1.00 94.56 80 SER A N 1
ATOM 621 C CA . SER A 1 80 ? -14.612 7.720 7.215 1.00 94.56 80 SER A CA 1
ATOM 622 C C . SER A 1 80 ? -14.180 7.100 5.887 1.00 94.56 80 SER A C 1
ATOM 624 O O . SER A 1 80 ? -14.308 5.895 5.680 1.00 94.56 80 SER A O 1
ATOM 626 N N . ARG A 1 81 ? -13.604 7.909 4.987 1.00 93.38 81 ARG A N 1
ATOM 627 C CA . ARG A 1 81 ? -13.090 7.444 3.693 1.00 93.38 81 ARG A CA 1
ATOM 628 C C . ARG A 1 81 ? -12.004 6.377 3.863 1.00 93.38 81 ARG A C 1
ATOM 630 O O . ARG A 1 81 ? -12.045 5.363 3.171 1.00 93.38 81 ARG A O 1
ATOM 637 N N . ASN A 1 82 ? -11.045 6.600 4.757 1.00 94.38 82 ASN A N 1
ATOM 638 C CA . ASN A 1 82 ? -9.960 5.654 5.004 1.00 94.38 82 ASN A CA 1
ATOM 639 C C . ASN A 1 82 ? -10.448 4.408 5.745 1.00 94.38 82 ASN A C 1
ATOM 641 O O . ASN A 1 82 ? -10.082 3.306 5.351 1.00 94.38 82 ASN A O 1
ATOM 645 N N . LEU A 1 83 ? -11.364 4.548 6.706 1.00 95.62 83 LEU A N 1
ATOM 646 C CA . LEU A 1 83 ? -11.999 3.403 7.365 1.00 95.62 83 LEU A CA 1
ATOM 647 C C . LEU A 1 83 ? -12.760 2.511 6.369 1.00 95.62 83 LEU A C 1
ATOM 649 O O . LEU A 1 83 ? -12.665 1.285 6.436 1.00 95.62 83 LEU A O 1
ATOM 653 N N . HIS A 1 84 ? -13.442 3.100 5.379 1.00 94.75 84 HIS A N 1
ATOM 654 C CA . HIS A 1 84 ? -14.028 2.334 4.275 1.00 94.75 84 HIS A CA 1
ATOM 655 C C . HIS A 1 84 ? -12.966 1.600 3.443 1.00 94.75 84 HIS A C 1
ATOM 657 O O . HIS A 1 84 ? -13.197 0.456 3.043 1.00 94.75 84 HIS A O 1
ATOM 663 N N . TYR A 1 85 ? -11.803 2.214 3.193 1.00 96.12 85 TYR A N 1
ATOM 664 C CA . TYR A 1 85 ? -10.695 1.528 2.526 1.00 96.12 85 TYR A CA 1
ATOM 665 C C . TYR A 1 85 ? -10.141 0.377 3.362 1.00 96.12 85 TYR A C 1
ATOM 667 O O . TYR A 1 85 ? -9.919 -0.687 2.798 1.00 96.12 85 TYR A O 1
ATOM 675 N N . TYR A 1 86 ? -9.963 0.540 4.673 1.00 96.06 86 TYR A N 1
ATOM 676 C CA . TYR A 1 86 ? -9.485 -0.522 5.566 1.00 96.06 86 TYR A CA 1
ATOM 677 C C . TYR A 1 86 ? -10.464 -1.696 5.610 1.00 96.06 86 TYR A C 1
ATOM 679 O O . TYR A 1 86 ? -10.073 -2.847 5.421 1.00 96.06 86 TYR A O 1
ATOM 687 N N . ARG A 1 87 ? -11.766 -1.415 5.729 1.00 95.06 87 ARG A N 1
ATOM 688 C CA . ARG A 1 87 ? -12.823 -2.429 5.619 1.00 95.06 87 ARG A CA 1
ATOM 689 C C . ARG A 1 87 ? -12.755 -3.177 4.283 1.00 95.06 87 ARG A C 1
ATOM 691 O O . ARG A 1 87 ? -12.783 -4.405 4.246 1.00 95.06 87 ARG A O 1
ATOM 698 N N . LYS A 1 88 ? -12.644 -2.446 3.167 1.00 95.06 88 LYS A N 1
ATOM 699 C CA . LYS A 1 88 ? -12.502 -3.042 1.829 1.00 95.06 88 LYS A CA 1
ATOM 700 C C . LYS A 1 88 ? -11.207 -3.846 1.699 1.00 95.06 88 LYS A C 1
ATOM 702 O O . LYS A 1 88 ? -11.206 -4.877 1.035 1.00 95.06 88 LYS A O 1
ATOM 707 N N . PHE A 1 89 ? -10.133 -3.387 2.333 1.00 95.62 89 PHE A N 1
ATOM 708 C CA . PHE A 1 89 ? -8.832 -4.035 2.331 1.00 95.62 89 PHE A CA 1
ATOM 709 C C . PHE A 1 89 ? -8.901 -5.427 2.945 1.00 95.62 89 PHE A C 1
ATOM 711 O O . PHE A 1 89 ? -8.505 -6.382 2.285 1.00 95.62 89 PHE A O 1
ATOM 718 N N . TYR A 1 90 ? -9.514 -5.556 4.122 1.00 94.69 90 TYR A N 1
ATOM 719 C CA . TYR A 1 90 ? -9.739 -6.860 4.741 1.00 94.69 90 TYR A CA 1
ATOM 720 C C . TYR A 1 90 ? -10.581 -7.792 3.857 1.00 94.69 90 TYR A C 1
ATOM 722 O O . TYR A 1 90 ? -10.216 -8.944 3.653 1.00 94.69 90 TYR A O 1
ATOM 730 N N . HIS A 1 91 ? -11.664 -7.288 3.255 1.00 92.75 91 HIS A N 1
ATOM 731 C CA . HIS A 1 91 ? -12.482 -8.098 2.345 1.00 92.75 91 HIS A CA 1
ATOM 732 C C . HIS A 1 91 ? -11.734 -8.568 1.092 1.00 92.75 91 HIS A C 1
ATOM 734 O O . HIS A 1 91 ? -11.993 -9.662 0.609 1.00 92.75 91 HIS A O 1
ATOM 740 N N . CYS A 1 92 ? -10.849 -7.734 0.541 1.00 92.94 92 CYS A N 1
ATOM 741 C CA . CYS A 1 92 ? -10.114 -8.046 -0.686 1.00 92.94 92 CYS A CA 1
ATOM 742 C C . CYS A 1 92 ? -8.894 -8.944 -0.450 1.00 92.94 92 CYS A C 1
ATOM 744 O O . CYS A 1 92 ? -8.399 -9.520 -1.414 1.00 92.94 92 CYS A O 1
ATOM 746 N N . PHE A 1 93 ? -8.394 -9.007 0.786 1.00 91.62 93 PHE A N 1
ATOM 747 C CA . PHE A 1 93 ? -7.214 -9.776 1.178 1.00 91.62 93 PHE A CA 1
ATOM 748 C C . PHE A 1 93 ? -7.451 -10.425 2.555 1.00 91.62 93 PHE A C 1
ATOM 750 O O . PHE A 1 93 ? -6.842 -10.002 3.537 1.00 91.62 93 PHE A O 1
ATOM 757 N N . PRO A 1 94 ? -8.357 -11.413 2.674 1.00 86.31 94 PRO A N 1
ATOM 758 C CA . PRO A 1 94 ? -8.718 -12.005 3.967 1.00 86.31 94 PRO A CA 1
ATOM 759 C C . PRO A 1 94 ? -7.609 -12.882 4.567 1.00 86.31 94 PRO A C 1
ATOM 761 O O . PRO A 1 94 ? -7.601 -13.125 5.772 1.00 86.31 94 PRO A O 1
ATOM 764 N N . ASP A 1 95 ? -6.671 -13.346 3.741 1.00 85.25 95 ASP A N 1
ATOM 765 C CA . ASP A 1 95 ? -5.542 -14.169 4.162 1.00 85.25 95 ASP A CA 1
ATOM 766 C C . ASP A 1 95 ? -4.352 -13.296 4.599 1.00 85.25 95 ASP A C 1
ATOM 768 O O . ASP A 1 95 ? -3.716 -12.599 3.798 1.00 85.25 95 ASP A O 1
ATOM 772 N N . SER A 1 96 ? -4.050 -13.337 5.897 1.00 77.56 96 SER A N 1
ATOM 773 C CA . SER A 1 96 ? -2.962 -12.568 6.499 1.00 77.56 96 SER A CA 1
ATOM 774 C C . SER A 1 96 ? -1.574 -13.148 6.214 1.00 77.56 96 SER A C 1
ATOM 776 O O . SER A 1 96 ? -0.589 -12.412 6.325 1.00 77.56 96 SER A O 1
ATOM 778 N N . GLU A 1 97 ? -1.456 -14.424 5.839 1.00 76.44 97 GLU A N 1
ATOM 779 C CA . GLU A 1 97 ? -0.175 -15.049 5.497 1.00 76.44 97 GLU A CA 1
ATOM 780 C C . GLU A 1 97 ? 0.313 -14.534 4.145 1.00 76.44 97 GLU A C 1
ATOM 782 O O . GLU A 1 97 ? 1.439 -14.037 4.041 1.00 76.44 97 GLU A O 1
ATOM 787 N N . ILE A 1 98 ? -0.577 -14.526 3.144 1.00 74.19 98 ILE A N 1
ATOM 788 C CA . ILE A 1 98 ? -0.297 -13.964 1.814 1.00 74.19 98 ILE A CA 1
ATOM 789 C C . ILE A 1 98 ? 0.120 -12.498 1.938 1.00 74.19 98 ILE A C 1
ATOM 791 O O . ILE A 1 98 ? 1.091 -12.064 1.310 1.00 74.19 98 ILE A O 1
ATOM 795 N N . LEU A 1 99 ? -0.581 -11.736 2.781 1.00 77.94 99 LEU A N 1
ATOM 796 C CA . LEU A 1 99 ? -0.249 -10.339 3.014 1.00 77.94 99 LEU A CA 1
ATOM 797 C C . LEU A 1 99 ? 1.146 -10.201 3.644 1.00 77.94 99 LEU A C 1
ATOM 799 O O . LEU A 1 99 ? 2.000 -9.507 3.095 1.00 77.94 99 LEU A O 1
ATOM 803 N N . ASN A 1 100 ? 1.423 -10.909 4.743 1.00 76.31 100 ASN A N 1
ATOM 804 C CA . ASN A 1 100 ? 2.703 -10.823 5.455 1.00 76.31 100 ASN A CA 1
ATOM 805 C C . ASN A 1 100 ? 3.921 -11.131 4.572 1.00 76.31 100 ASN A C 1
ATOM 807 O O . ASN A 1 100 ? 4.968 -10.502 4.740 1.00 76.31 100 ASN A O 1
ATOM 811 N N . THR A 1 101 ? 3.803 -12.065 3.628 1.00 74.75 101 THR A N 1
ATOM 812 C CA . THR A 1 101 ? 4.895 -12.385 2.698 1.00 74.75 101 THR A CA 1
ATOM 813 C C . THR A 1 101 ? 5.116 -11.287 1.653 1.00 74.75 101 THR A C 1
ATOM 815 O O . THR A 1 101 ? 6.241 -11.098 1.193 1.00 74.75 101 THR A O 1
ATOM 818 N N . ARG A 1 102 ? 4.071 -10.542 1.270 1.00 71.88 102 ARG A N 1
ATOM 819 C CA . ARG A 1 102 ? 4.088 -9.625 0.115 1.00 71.88 102 ARG A CA 1
ATOM 820 C C . ARG A 1 102 ? 4.163 -8.136 0.474 1.00 71.88 102 ARG A C 1
ATOM 822 O O . ARG A 1 102 ? 4.415 -7.322 -0.410 1.00 71.88 102 ARG A O 1
ATOM 829 N N . VAL A 1 103 ? 4.016 -7.759 1.749 1.00 70.62 103 VAL A N 1
ATOM 830 C CA . VAL A 1 103 ? 4.106 -6.350 2.197 1.00 70.62 103 VAL A CA 1
ATOM 831 C C . VAL A 1 103 ? 5.508 -5.743 2.158 1.00 70.62 103 VAL A C 1
ATOM 833 O O . VAL A 1 103 ? 5.623 -4.526 2.249 1.00 70.62 103 VAL A O 1
ATOM 836 N N . GLN A 1 104 ? 6.577 -6.537 2.039 1.00 69.06 104 GLN A N 1
ATOM 837 C CA . GLN A 1 104 ? 7.940 -6.018 2.238 1.00 69.06 104 GLN A CA 1
ATOM 838 C C . GLN A 1 104 ? 8.318 -4.891 1.265 1.00 69.06 104 GLN A C 1
ATOM 840 O O . GLN A 1 104 ? 9.032 -3.979 1.664 1.00 69.06 104 GLN A O 1
ATOM 845 N N . ASN A 1 105 ? 7.774 -4.910 0.043 1.00 76.81 105 ASN A N 1
ATOM 846 C CA . ASN A 1 105 ? 8.073 -3.915 -0.995 1.00 76.81 105 ASN A CA 1
ATOM 847 C C . ASN A 1 105 ? 6.837 -3.114 -1.440 1.00 76.81 105 ASN A C 1
ATOM 849 O O . ASN A 1 105 ? 6.926 -2.289 -2.347 1.00 76.81 105 ASN A O 1
ATOM 853 N N . LEU A 1 106 ? 5.674 -3.353 -0.824 1.00 87.12 106 LEU A N 1
ATOM 854 C CA . LEU A 1 106 ? 4.423 -2.671 -1.150 1.00 87.12 106 LEU A CA 1
ATOM 855 C C . LEU A 1 106 ? 4.007 -1.783 0.009 1.00 87.12 106 LEU A C 1
ATOM 857 O O . LEU A 1 106 ? 4.079 -2.188 1.160 1.00 87.12 106 LEU A O 1
ATOM 861 N N . ASN A 1 107 ? 3.512 -0.590 -0.297 1.00 87.88 107 ASN A N 1
ATOM 862 C CA . ASN A 1 107 ? 3.013 0.360 0.698 1.00 87.88 107 ASN A CA 1
ATOM 863 C C . ASN A 1 107 ? 1.500 0.579 0.581 1.00 87.88 107 ASN A C 1
ATOM 865 O O . ASN A 1 107 ? 0.865 0.118 -0.370 1.00 87.88 107 ASN A O 1
ATOM 869 N N . TRP A 1 108 ? 0.908 1.329 1.515 1.00 90.44 108 TRP A N 1
ATOM 870 C CA . TRP A 1 108 ? -0.539 1.582 1.519 1.00 90.44 108 TRP A CA 1
ATOM 871 C C . TRP A 1 108 ? -1.073 2.184 0.207 1.00 90.44 108 TRP A C 1
ATOM 873 O O . TRP A 1 108 ? -2.180 1.859 -0.220 1.00 90.44 108 TRP A O 1
ATOM 883 N N . SER A 1 109 ? -0.295 3.014 -0.491 1.00 90.19 109 SER A N 1
ATOM 884 C CA . SER A 1 109 ? -0.705 3.558 -1.793 1.00 90.19 109 SER A CA 1
ATOM 885 C C . SER A 1 109 ? -0.798 2.482 -2.881 1.00 90.19 109 SER A C 1
ATOM 887 O O . SER A 1 109 ? -1.724 2.541 -3.688 1.00 90.19 109 SER A O 1
ATOM 889 N N . HIS A 1 110 ? 0.066 1.460 -2.859 1.00 92.31 110 HIS A N 1
ATOM 890 C CA . HIS A 1 110 ? -0.088 0.289 -3.731 1.00 92.31 110 HIS A CA 1
ATOM 891 C C . HIS A 1 110 ? -1.381 -0.461 -3.416 1.00 92.31 110 HIS A C 1
ATOM 893 O O . HIS A 1 110 ? -2.149 -0.773 -4.322 1.00 92.31 110 HIS A O 1
ATOM 899 N N . PHE A 1 111 ? -1.679 -0.695 -2.135 1.00 93.62 111 PHE A N 1
ATOM 900 C CA . PHE A 1 111 ? -2.929 -1.353 -1.756 1.00 93.62 111 PHE A CA 1
ATOM 901 C C . PHE A 1 111 ? -4.149 -0.538 -2.181 1.00 93.62 111 PHE A C 1
ATOM 903 O O . PHE A 1 111 ? -5.055 -1.094 -2.792 1.00 93.62 111 PHE A O 1
ATOM 910 N N . ARG A 1 112 ? -4.154 0.789 -1.999 1.00 93.69 112 ARG A N 1
ATOM 911 C CA . ARG A 1 112 ? -5.229 1.653 -2.524 1.00 93.69 112 ARG A CA 1
ATOM 912 C C . ARG A 1 112 ? -5.415 1.504 -4.035 1.00 93.69 112 ARG A C 1
ATOM 914 O O . ARG A 1 112 ? -6.557 1.476 -4.494 1.00 93.69 112 ARG A O 1
ATOM 921 N N . ALA A 1 113 ? -4.330 1.371 -4.798 1.00 94.75 113 ALA A N 1
ATOM 922 C CA . ALA A 1 113 ? -4.407 1.093 -6.226 1.00 94.75 113 ALA A CA 1
ATOM 923 C C . ALA A 1 113 ? -5.056 -0.269 -6.514 1.00 94.75 113 ALA A C 1
ATOM 925 O O . ALA A 1 113 ? -6.016 -0.331 -7.283 1.00 94.75 113 ALA A O 1
ATOM 926 N N . LEU A 1 114 ? -4.597 -1.326 -5.840 1.00 95.56 114 LEU A N 1
ATOM 927 C CA . LEU A 1 114 ? -5.104 -2.695 -5.983 1.00 95.56 114 LEU A CA 1
ATOM 928 C C . LEU A 1 114 ? -6.584 -2.821 -5.601 1.00 95.56 114 LEU A C 1
ATOM 930 O O . LEU A 1 114 ? -7.335 -3.527 -6.269 1.00 95.56 114 LEU A O 1
ATOM 934 N N . LEU A 1 115 ? -7.050 -2.088 -4.585 1.00 95.75 115 LEU A N 1
ATOM 935 C CA . LEU A 1 115 ? -8.461 -2.088 -4.185 1.00 95.75 115 LEU A CA 1
ATOM 936 C C . LEU A 1 115 ? -9.394 -1.547 -5.277 1.00 95.75 115 LEU A C 1
ATOM 938 O O . LEU A 1 115 ? -10.601 -1.774 -5.205 1.00 95.75 115 LEU A O 1
ATOM 942 N N . ARG A 1 116 ? -8.887 -0.833 -6.287 1.00 95.38 116 ARG A N 1
ATOM 943 C CA . ARG A 1 116 ? -9.697 -0.395 -7.436 1.00 95.38 116 ARG A CA 1
ATOM 944 C C . ARG A 1 116 ? -9.919 -1.501 -8.466 1.00 95.38 116 ARG A C 1
ATOM 946 O O . ARG A 1 116 ? -10.832 -1.370 -9.272 1.00 95.38 116 ARG A O 1
ATO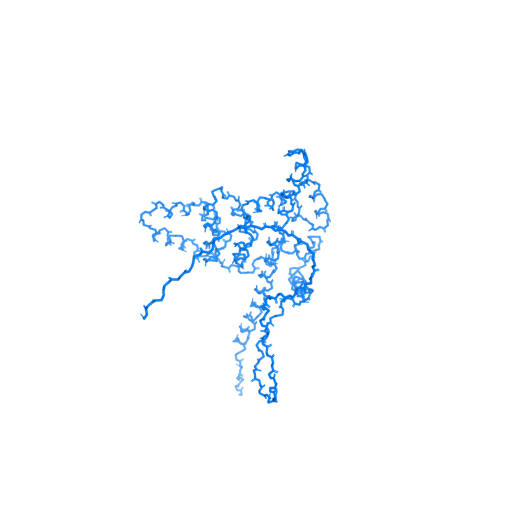M 953 N N . VAL A 1 117 ? -9.123 -2.571 -8.436 1.00 96.38 117 VAL A N 1
ATOM 954 C CA . VAL A 1 117 ? -9.243 -3.697 -9.368 1.00 96.38 117 VAL A CA 1
ATOM 955 C C . VAL A 1 117 ? -10.415 -4.583 -8.925 1.00 96.38 117 VAL A C 1
ATOM 957 O O . VAL A 1 117 ? -10.371 -5.102 -7.806 1.00 96.38 117 VAL A O 1
ATOM 960 N N . PRO A 1 118 ? -11.478 -4.736 -9.740 1.00 93.38 118 PRO A N 1
ATOM 961 C CA . PRO A 1 118 ? -12.668 -5.493 -9.349 1.00 93.38 118 PRO A CA 1
ATOM 962 C C . PRO A 1 118 ? -12.426 -7.005 -9.362 1.00 93.38 118 PRO A C 1
ATOM 964 O O . PRO A 1 118 ? -12.820 -7.680 -8.416 1.00 93.38 118 PRO A O 1
ATOM 967 N N . ASP A 1 119 ? -11.742 -7.500 -10.393 1.00 95.19 119 ASP A N 1
ATOM 968 C CA . ASP A 1 119 ? -11.362 -8.903 -10.551 1.00 95.19 119 ASP A CA 1
ATOM 969 C C . ASP A 1 119 ? -10.304 -9.290 -9.502 1.00 95.19 119 ASP A C 1
ATOM 971 O O . ASP A 1 119 ? -9.277 -8.620 -9.356 1.00 95.19 119 ASP A O 1
ATOM 975 N N . GLU A 1 120 ? -10.592 -10.343 -8.741 1.00 93.56 120 GLU A N 1
ATOM 976 C CA . GLU A 1 120 ? -9.737 -10.856 -7.675 1.00 93.56 120 GLU A CA 1
ATOM 977 C C . GLU A 1 120 ? -8.451 -11.492 -8.214 1.00 93.56 120 GLU A C 1
ATOM 979 O O . GLU A 1 120 ? -7.371 -11.182 -7.706 1.00 93.56 120 GLU A O 1
ATOM 984 N N . ASP A 1 121 ? -8.540 -12.279 -9.287 1.00 92.75 121 ASP A N 1
ATOM 985 C CA . ASP A 1 121 ? -7.388 -12.941 -9.903 1.00 92.75 121 ASP A CA 1
ATOM 986 C C . ASP A 1 121 ? -6.427 -11.897 -10.471 1.00 92.75 121 ASP A C 1
ATOM 988 O O . ASP A 1 121 ? -5.219 -11.927 -10.211 1.00 92.75 121 ASP A O 1
ATOM 992 N N . ALA A 1 122 ? -6.972 -10.897 -11.171 1.00 95.56 122 ALA A N 1
ATOM 993 C CA . ALA A 1 122 ? -6.184 -9.777 -11.668 1.00 95.56 122 ALA A CA 1
ATOM 994 C C . ALA A 1 122 ? -5.537 -8.995 -10.513 1.00 95.56 122 ALA A C 1
ATOM 996 O O . ALA A 1 122 ? -4.365 -8.624 -10.594 1.00 95.56 122 ALA A O 1
ATOM 997 N N . ARG A 1 123 ? -6.271 -8.745 -9.419 1.00 95.31 123 ARG A N 1
ATOM 998 C CA . ARG A 1 123 ? -5.762 -8.010 -8.248 1.00 95.31 123 ARG A CA 1
ATOM 999 C C . ARG A 1 123 ? -4.584 -8.730 -7.600 1.00 95.31 123 ARG A C 1
ATOM 1001 O O . ARG A 1 123 ? -3.558 -8.098 -7.347 1.00 95.31 123 ARG A O 1
ATOM 1008 N N . VAL A 1 124 ? -4.719 -10.029 -7.339 1.00 92.06 124 VAL A N 1
ATOM 1009 C CA . VAL A 1 124 ? -3.654 -10.849 -6.743 1.00 92.06 124 VAL A CA 1
ATOM 1010 C C . VAL A 1 124 ? -2.458 -10.933 -7.688 1.00 92.06 124 VAL A C 1
ATOM 1012 O O . VAL A 1 124 ? -1.315 -10.806 -7.247 1.00 92.06 124 VAL A O 1
ATOM 1015 N N . TRP A 1 125 ? -2.698 -11.063 -8.994 1.00 93.88 125 TRP A N 1
ATOM 1016 C CA . TRP A 1 125 ? -1.634 -11.052 -9.992 1.00 93.88 125 TRP A CA 1
ATOM 1017 C C . TRP A 1 125 ? -0.857 -9.728 -9.996 1.00 93.88 125 TRP A C 1
ATOM 1019 O O . TRP A 1 125 ? 0.366 -9.737 -9.864 1.00 93.88 125 TRP A O 1
ATOM 1029 N N . TYR A 1 126 ? -1.551 -8.585 -10.047 1.00 94.69 126 TYR A N 1
ATOM 1030 C CA . TYR A 1 126 ? -0.920 -7.263 -9.993 1.00 94.69 126 TYR A CA 1
ATOM 1031 C C . TYR A 1 126 ? -0.141 -7.040 -8.695 1.00 94.69 126 TYR A C 1
ATOM 1033 O O . TYR A 1 126 ? 0.935 -6.448 -8.730 1.00 94.69 126 TYR A O 1
ATOM 1041 N N . MET A 1 127 ? -0.660 -7.515 -7.559 1.00 92.94 127 MET A N 1
ATOM 1042 C CA . MET A 1 127 ? 0.036 -7.450 -6.273 1.00 92.94 127 MET A CA 1
ATOM 1043 C C . MET A 1 127 ? 1.363 -8.215 -6.318 1.00 92.94 127 MET A C 1
ATOM 1045 O O . MET A 1 127 ? 2.394 -7.684 -5.908 1.00 92.94 127 MET A O 1
ATOM 1049 N N . ASN A 1 128 ? 1.342 -9.447 -6.831 1.00 90.88 128 ASN A N 1
ATOM 1050 C CA . ASN A 1 128 ? 2.532 -10.288 -6.918 1.00 90.88 128 ASN A CA 1
ATOM 1051 C C . ASN A 1 128 ? 3.567 -9.705 -7.884 1.00 90.88 128 ASN A C 1
ATOM 1053 O O . ASN A 1 128 ? 4.734 -9.593 -7.520 1.00 90.88 128 ASN A O 1
ATOM 1057 N N . GLU A 1 129 ? 3.149 -9.282 -9.076 1.00 91.62 129 GLU A N 1
ATOM 1058 C CA . GLU A 1 129 ? 4.056 -8.681 -10.058 1.00 91.62 129 GLU A CA 1
ATOM 1059 C C . GLU A 1 129 ? 4.660 -7.371 -9.555 1.00 91.62 129 GLU A C 1
ATOM 1061 O O . GLU A 1 129 ? 5.868 -7.172 -9.663 1.00 91.62 129 GLU A O 1
ATOM 1066 N N . ALA A 1 130 ? 3.856 -6.506 -8.927 1.00 91.00 130 ALA A N 1
ATOM 1067 C CA . ALA A 1 130 ? 4.359 -5.261 -8.358 1.00 91.00 130 ALA A CA 1
ATOM 1068 C C . ALA A 1 130 ? 5.410 -5.509 -7.267 1.00 91.00 130 ALA A C 1
ATOM 1070 O O . ALA A 1 130 ? 6.419 -4.806 -7.228 1.00 91.00 130 ALA A O 1
ATOM 1071 N N . ALA A 1 131 ? 5.196 -6.515 -6.414 1.00 88.12 131 ALA A N 1
ATOM 1072 C CA . ALA A 1 131 ? 6.144 -6.889 -5.369 1.00 88.12 131 ALA A CA 1
ATOM 1073 C C . ALA A 1 131 ? 7.423 -7.533 -5.932 1.00 88.12 131 ALA A C 1
ATOM 1075 O O . ALA A 1 131 ? 8.509 -7.263 -5.423 1.00 88.12 131 ALA A O 1
ATOM 1076 N N . ASN A 1 132 ? 7.305 -8.371 -6.968 1.00 87.38 132 ASN A N 1
ATOM 1077 C CA . ASN A 1 132 ? 8.432 -9.095 -7.562 1.00 87.38 132 ASN A CA 1
ATOM 1078 C C . ASN A 1 132 ? 9.325 -8.182 -8.421 1.00 87.38 132 ASN A C 1
ATOM 1080 O O . ASN A 1 132 ? 10.549 -8.272 -8.357 1.00 87.38 132 ASN A O 1
ATOM 1084 N N . GLU A 1 133 ? 8.724 -7.290 -9.209 1.00 86.25 133 GLU A N 1
ATOM 1085 C CA . GLU A 1 133 ? 9.433 -6.388 -10.129 1.00 86.25 133 GLU A CA 1
ATOM 1086 C C . GLU A 1 133 ? 9.720 -5.008 -9.504 1.00 86.25 133 GLU A C 1
ATOM 1088 O O . GLU A 1 133 ? 10.259 -4.116 -10.166 1.00 86.25 133 GLU A O 1
ATOM 1093 N N . ASN A 1 134 ? 9.384 -4.823 -8.220 1.00 84.31 134 ASN A N 1
ATOM 1094 C CA . ASN A 1 134 ? 9.532 -3.570 -7.474 1.00 84.31 134 ASN A CA 1
ATOM 1095 C C . ASN A 1 134 ? 8.906 -2.376 -8.213 1.00 84.31 134 ASN A C 1
ATOM 1097 O O . ASN A 1 134 ? 9.551 -1.341 -8.422 1.00 84.31 134 ASN A O 1
ATOM 1101 N N . TRP A 1 135 ? 7.660 -2.533 -8.661 1.00 88.19 135 TRP A N 1
ATOM 1102 C CA . TRP A 1 135 ? 6.941 -1.450 -9.324 1.00 88.19 135 TRP A CA 1
ATOM 1103 C C . TRP A 1 135 ? 6.668 -0.312 -8.350 1.00 88.19 135 TRP A C 1
ATOM 1105 O O . TRP A 1 135 ? 6.277 -0.539 -7.211 1.00 88.19 135 TRP A O 1
ATOM 1115 N N . SER A 1 136 ? 6.826 0.923 -8.824 1.00 86.56 136 SER A N 1
ATOM 1116 C CA . SER A 1 136 ? 6.301 2.087 -8.117 1.00 86.56 136 SER A CA 1
ATOM 1117 C C . SER A 1 136 ? 4.772 2.111 -8.196 1.00 86.56 136 SER A C 1
ATOM 1119 O O . SER A 1 136 ? 4.169 1.505 -9.090 1.00 86.56 136 SER A O 1
ATOM 1121 N N . VAL A 1 137 ? 4.135 2.899 -7.325 1.00 87.81 137 VAL A N 1
ATOM 1122 C CA . VAL A 1 137 ? 2.678 3.121 -7.358 1.00 87.81 137 VAL A CA 1
ATOM 1123 C C . VAL A 1 137 ? 2.240 3.608 -8.742 1.00 87.81 137 VAL A C 1
ATOM 1125 O O . VAL A 1 137 ? 1.222 3.165 -9.263 1.00 87.81 137 VAL A O 1
ATOM 1128 N N . ARG A 1 138 ? 3.038 4.475 -9.375 1.00 88.56 138 ARG A N 1
ATOM 1129 C CA . ARG A 1 138 ? 2.760 5.007 -10.713 1.00 88.56 138 ARG A CA 1
ATOM 1130 C C . ARG A 1 138 ? 2.838 3.933 -11.794 1.00 88.56 138 ARG A C 1
ATOM 1132 O O . ARG A 1 138 ? 1.976 3.890 -12.672 1.00 88.56 138 ARG A O 1
ATOM 1139 N N . THR A 1 139 ? 3.842 3.062 -11.724 1.00 90.75 139 THR A N 1
ATOM 1140 C CA . THR A 1 139 ? 3.963 1.923 -12.640 1.00 90.75 139 THR A CA 1
ATOM 1141 C C . THR A 1 139 ? 2.797 0.957 -12.466 1.00 90.75 139 THR A C 1
ATOM 1143 O O . THR A 1 139 ? 2.178 0.568 -13.456 1.00 90.75 139 THR A O 1
ATOM 1146 N N . LEU A 1 140 ? 2.438 0.626 -11.223 1.00 93.00 140 LEU A N 1
ATOM 1147 C CA . LEU A 1 140 ? 1.275 -0.206 -10.925 1.00 93.00 140 LEU A CA 1
ATOM 1148 C C . LEU A 1 140 ? -0.014 0.413 -11.486 1.00 93.00 140 LEU A C 1
ATOM 1150 O O . LEU A 1 140 ? -0.751 -0.258 -12.204 1.00 93.00 140 LEU A O 1
ATOM 1154 N N . ASP A 1 141 ? -0.254 1.700 -11.235 1.00 92.56 141 ASP A N 1
ATOM 1155 C CA . ASP A 1 141 ? -1.436 2.418 -11.723 1.00 92.56 141 ASP A CA 1
ATOM 1156 C C . ASP A 1 141 ? -1.533 2.421 -13.244 1.00 92.56 141 ASP A C 1
ATOM 1158 O O . ASP A 1 141 ? -2.603 2.176 -13.809 1.00 92.56 141 ASP A O 1
ATOM 1162 N N . ARG A 1 142 ? -0.409 2.637 -13.927 1.00 92.75 142 ARG A N 1
ATOM 1163 C CA . ARG A 1 142 ? -0.340 2.534 -15.383 1.00 92.75 142 ARG A CA 1
ATOM 1164 C C . ARG A 1 142 ? -0.649 1.118 -15.864 1.00 92.75 142 ARG A C 1
ATOM 1166 O O . ARG A 1 142 ? -1.399 0.950 -16.827 1.00 92.75 142 ARG A O 1
ATOM 1173 N N . ASN A 1 143 ? -0.066 0.104 -15.234 1.00 94.81 143 ASN A N 1
ATOM 1174 C CA . ASN A 1 143 ? -0.244 -1.290 -15.634 1.00 94.81 143 ASN A CA 1
ATOM 1175 C C . ASN A 1 143 ? -1.686 -1.762 -15.395 1.00 94.81 143 ASN A C 1
ATOM 1177 O O . ASN A 1 143 ? -2.226 -2.509 -16.214 1.00 94.81 143 ASN A O 1
ATOM 1181 N N . ILE A 1 144 ? -2.342 -1.273 -14.338 1.00 95.88 144 ILE A N 1
ATOM 1182 C CA . ILE A 1 144 ? -3.783 -1.449 -14.113 1.00 95.88 144 ILE A CA 1
ATOM 1183 C C . ILE A 1 144 ? -4.578 -0.731 -15.214 1.00 95.88 144 ILE A C 1
ATOM 1185 O O . ILE A 1 144 ? -5.405 -1.352 -15.878 1.00 95.88 144 ILE A O 1
ATOM 1189 N N .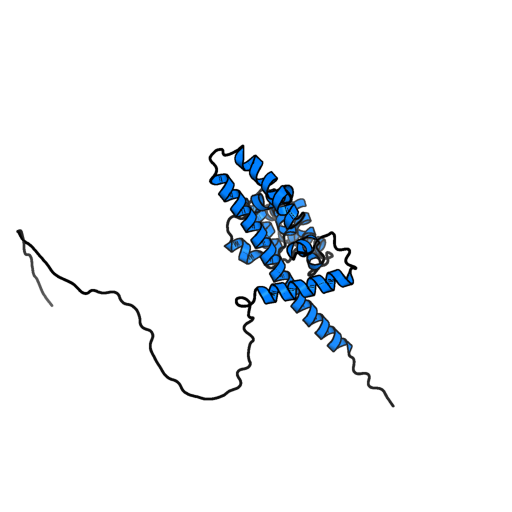 GLY A 1 145 ? -4.302 0.554 -15.463 1.00 94.69 145 GLY A N 1
ATOM 1190 C CA . GLY A 1 145 ? -5.046 1.368 -16.434 1.00 94.69 145 GLY A CA 1
ATOM 1191 C C . GLY A 1 145 ? -4.928 0.884 -17.883 1.00 94.69 145 GLY A C 1
ATOM 1192 O O . GLY A 1 145 ? -5.877 0.981 -18.654 1.00 94.69 145 GLY A O 1
ATOM 1193 N N . THR A 1 146 ? -3.784 0.308 -18.251 1.00 94.06 146 THR A N 1
ATOM 1194 C CA . THR A 1 146 ? -3.553 -0.296 -19.576 1.00 94.06 146 THR A CA 1
ATOM 1195 C C . THR A 1 146 ? -4.025 -1.744 -19.675 1.00 94.06 146 THR A C 1
ATOM 1197 O O . THR A 1 146 ? -3.817 -2.372 -20.713 1.00 94.06 146 THR A O 1
ATOM 1200 N N . GLN A 1 147 ? -4.645 -2.284 -18.618 1.00 93.69 147 GLN A N 1
ATOM 1201 C CA . GLN A 1 147 ? -5.120 -3.668 -18.565 1.00 93.69 147 GLN A CA 1
ATOM 1202 C C . GLN A 1 147 ? -4.008 -4.682 -18.880 1.00 93.69 147 GLN A C 1
ATOM 1204 O O . GLN A 1 147 ? -4.235 -5.691 -19.549 1.00 93.69 147 GLN A O 1
ATOM 1209 N N . TYR A 1 148 ? -2.785 -4.402 -18.418 1.00 94.12 148 TYR A N 1
ATOM 1210 C CA . TYR A 1 148 ? -1.586 -5.197 -18.692 1.00 94.12 148 TYR A CA 1
ATOM 1211 C C . TYR A 1 148 ? -1.777 -6.702 -18.431 1.00 94.12 148 TYR A C 1
ATOM 1213 O O . TYR A 1 148 ? -1.390 -7.508 -19.274 1.00 94.12 148 TYR A O 1
ATOM 1221 N N . TYR A 1 149 ? -2.455 -7.074 -17.339 1.00 94.38 149 TYR A N 1
ATOM 1222 C CA . TYR A 1 149 ? -2.806 -8.464 -17.028 1.00 94.38 149 TYR A CA 1
ATOM 1223 C C . TYR A 1 149 ? -3.584 -9.139 -18.170 1.00 94.38 149 TYR A C 1
ATOM 1225 O O . TYR A 1 149 ? -3.159 -10.157 -18.717 1.00 94.38 149 TYR A O 1
ATOM 1233 N N . TYR A 1 150 ? -4.690 -8.530 -18.600 1.00 94.38 150 TYR A N 1
ATOM 1234 C CA . TYR A 1 150 ? -5.530 -9.083 -19.661 1.00 94.38 150 TYR A CA 1
ATOM 1235 C C . TYR A 1 150 ? -4.812 -9.089 -21.010 1.00 94.38 150 TYR A C 1
ATOM 1237 O O . TYR A 1 150 ? -4.941 -10.052 -21.767 1.00 94.38 150 TYR A O 1
ATOM 1245 N N . ARG A 1 151 ? -4.007 -8.059 -21.300 1.00 94.19 151 ARG A N 1
ATOM 1246 C CA . ARG A 1 151 ? -3.179 -8.012 -22.513 1.00 94.19 151 ARG A CA 1
ATOM 1247 C C . ARG A 1 151 ? -2.180 -9.167 -22.560 1.00 94.19 151 ARG A C 1
ATOM 1249 O O . ARG A 1 151 ? -2.008 -9.761 -23.619 1.00 94.19 151 ARG A O 1
ATOM 1256 N N . LEU A 1 152 ? -1.551 -9.508 -21.436 1.00 91.25 152 LEU A N 1
ATOM 1257 C CA . LEU A 1 152 ? -0.649 -10.659 -21.348 1.00 91.25 152 LEU A CA 1
ATOM 1258 C C . LEU A 1 152 ? -1.377 -11.995 -21.484 1.00 91.25 152 LEU A C 1
ATOM 1260 O O . LEU A 1 152 ? -0.837 -12.918 -22.092 1.00 91.25 152 LEU A O 1
ATOM 1264 N N . LEU A 1 153 ? -2.587 -12.104 -20.935 1.00 90.69 153 LEU A N 1
ATOM 1265 C CA . LEU A 1 153 ? -3.383 -13.325 -21.024 1.00 90.69 153 LEU A CA 1
ATOM 1266 C C . LEU A 1 153 ? -3.826 -13.615 -22.468 1.00 90.69 153 LEU A C 1
ATOM 1268 O O . LEU A 1 153 ? -3.767 -14.762 -22.903 1.00 90.69 153 LEU A O 1
ATOM 1272 N N . HIS A 1 154 ? -4.226 -12.578 -23.211 1.00 90.25 154 HIS A N 1
ATOM 1273 C CA . HIS A 1 154 ? -4.798 -12.710 -24.556 1.00 90.25 154 HIS A CA 1
ATOM 1274 C C . HIS A 1 154 ? -3.769 -12.595 -25.689 1.00 90.25 154 HIS A C 1
ATOM 1276 O O . HIS A 1 154 ? -4.038 -13.039 -26.805 1.00 90.25 154 HIS A O 1
ATOM 1282 N N . SER A 1 155 ? -2.605 -11.984 -25.449 1.00 87.62 155 SER A N 1
ATOM 1283 C CA . SER A 1 155 ? -1.604 -11.807 -26.502 1.00 87.62 155 SER A CA 1
ATOM 1284 C C . SER A 1 155 ? -0.903 -13.131 -26.830 1.00 87.62 155 SER A C 1
ATOM 1286 O O . SER A 1 155 ? -0.331 -13.758 -25.934 1.00 87.62 155 SER A O 1
ATOM 1288 N N . PRO A 1 156 ? -0.831 -13.525 -28.116 1.00 78.50 156 PRO A N 1
ATOM 1289 C CA . PRO A 1 156 ? -0.028 -14.670 -28.540 1.00 78.50 156 PRO A CA 1
ATOM 1290 C C . PRO A 1 156 ? 1.483 -14.391 -28.456 1.00 78.50 156 PRO A C 1
ATOM 1292 O O . PRO A 1 156 ? 2.274 -15.327 -28.431 1.00 78.50 156 PRO A O 1
ATOM 1295 N N . LYS A 1 157 ? 1.894 -13.114 -28.410 1.00 88.38 157 LYS A N 1
ATOM 1296 C CA . LYS A 1 157 ? 3.292 -12.672 -28.269 1.00 88.38 157 LYS A CA 1
ATOM 1297 C C . LYS A 1 157 ? 3.454 -11.950 -26.935 1.00 88.38 157 LYS A C 1
ATOM 1299 O O . LYS A 1 157 ? 3.334 -10.724 -26.866 1.00 88.38 157 LYS A O 1
ATOM 1304 N N . LYS A 1 158 ? 3.662 -12.708 -25.861 1.00 88.00 158 LYS A N 1
ATOM 1305 C CA . LYS A 1 158 ? 3.730 -12.170 -24.492 1.00 88.00 158 LYS A CA 1
ATOM 1306 C C . LYS A 1 158 ? 4.994 -11.344 -24.278 1.00 88.00 158 LYS A C 1
ATOM 1308 O O . LYS A 1 158 ? 4.948 -10.284 -23.665 1.00 88.00 158 LYS A O 1
ATOM 1313 N N . GLU A 1 159 ? 6.097 -11.776 -24.874 1.00 88.44 159 GLU A N 1
ATOM 1314 C CA . GLU A 1 159 ? 7.422 -11.168 -24.756 1.00 88.44 159 GLU A CA 1
ATOM 1315 C C . GLU A 1 159 ? 7.418 -9.726 -25.269 1.00 88.44 159 GLU A C 1
ATOM 1317 O O . GLU A 1 159 ? 8.007 -8.845 -24.648 1.00 88.44 159 GLU A O 1
ATOM 1322 N N . ALA A 1 160 ? 6.691 -9.462 -26.359 1.00 86.81 160 ALA A N 1
ATOM 1323 C CA . ALA A 1 160 ? 6.551 -8.120 -26.916 1.00 86.81 160 ALA A CA 1
ATOM 1324 C C . ALA A 1 160 ? 5.815 -7.171 -25.954 1.00 86.81 160 ALA A C 1
ATOM 1326 O O . ALA A 1 160 ? 6.207 -6.017 -25.802 1.00 86.81 160 ALA A O 1
ATOM 1327 N N . VAL A 1 161 ? 4.780 -7.666 -25.269 1.00 86.75 161 VAL A N 1
ATOM 1328 C CA . VAL A 1 161 ? 3.997 -6.886 -24.296 1.00 86.75 161 VAL A CA 1
ATOM 1329 C C . VAL A 1 161 ? 4.832 -6.596 -23.041 1.00 86.75 161 VAL A C 1
ATOM 1331 O O . VAL A 1 161 ? 4.781 -5.485 -22.514 1.00 86.75 161 VAL A O 1
ATOM 1334 N N . ILE A 1 162 ? 5.648 -7.560 -22.598 1.00 87.94 162 ILE A N 1
ATOM 1335 C CA . ILE A 1 162 ? 6.593 -7.381 -21.483 1.00 87.94 162 ILE A CA 1
ATOM 1336 C C . ILE A 1 162 ? 7.673 -6.354 -21.844 1.00 87.94 162 ILE A C 1
ATOM 1338 O O . ILE A 1 162 ? 7.960 -5.465 -21.043 1.00 87.94 162 ILE A O 1
ATOM 1342 N N . ALA A 1 163 ? 8.266 -6.459 -23.037 1.00 88.75 163 ALA A N 1
ATOM 1343 C CA . ALA A 1 163 ? 9.301 -5.537 -23.500 1.00 88.75 163 ALA A CA 1
ATOM 1344 C C . ALA A 1 163 ? 8.775 -4.098 -23.585 1.00 88.75 163 ALA A C 1
ATOM 1346 O O . ALA A 1 163 ? 9.400 -3.187 -23.045 1.00 88.75 163 ALA A O 1
ATOM 1347 N N . GLU A 1 164 ? 7.587 -3.917 -24.170 1.00 88.62 164 GLU A N 1
ATOM 1348 C CA . GLU A 1 164 ? 6.909 -2.623 -24.247 1.00 88.62 164 GLU A CA 1
ATOM 1349 C C . GLU A 1 164 ? 6.676 -2.026 -22.852 1.00 88.62 164 GLU A C 1
ATOM 1351 O O . GLU A 1 164 ? 6.928 -0.842 -22.642 1.00 88.62 164 GLU A O 1
ATOM 1356 N N . MET A 1 165 ? 6.209 -2.833 -21.888 1.00 88.50 165 MET A N 1
ATOM 1357 C CA . MET A 1 165 ? 5.990 -2.383 -20.509 1.00 88.50 165 MET A CA 1
ATOM 1358 C C . MET A 1 165 ? 7.303 -1.934 -19.866 1.00 88.50 165 MET A C 1
ATOM 1360 O O . MET A 1 165 ? 7.373 -0.808 -19.374 1.00 88.50 165 MET A O 1
ATOM 1364 N N . LYS A 1 166 ? 8.353 -2.763 -19.950 1.00 86.31 166 LYS A N 1
ATOM 1365 C CA . LYS A 1 166 ? 9.669 -2.470 -19.367 1.00 86.31 166 LYS A CA 1
ATOM 1366 C C . LYS A 1 166 ? 10.289 -1.204 -19.946 1.00 86.31 166 LYS A C 1
ATOM 1368 O O . LYS A 1 166 ? 10.758 -0.371 -19.177 1.00 86.31 166 LYS A O 1
ATOM 1373 N N . GLU A 1 167 ? 10.251 -1.030 -21.265 1.00 87.06 167 GLU A N 1
ATOM 1374 C CA . GLU A 1 167 ? 10.721 0.187 -21.940 1.00 87.06 167 GLU A CA 1
ATOM 1375 C C . GLU A 1 167 ? 9.983 1.419 -21.410 1.00 87.06 167 GLU A C 1
ATOM 1377 O O . GLU A 1 167 ? 10.580 2.412 -20.994 1.00 87.06 167 GLU A O 1
ATOM 1382 N N . LYS A 1 168 ? 8.658 1.318 -21.347 1.00 83.69 168 LYS A N 1
ATOM 1383 C CA . LYS A 1 168 ? 7.776 2.398 -20.928 1.00 83.69 168 LYS A CA 1
ATOM 1384 C C . LYS A 1 168 ? 7.936 2.787 -19.459 1.00 83.69 168 LYS A C 1
ATOM 1386 O O . LYS A 1 168 ? 7.600 3.922 -19.117 1.00 83.69 168 LYS A O 1
ATOM 1391 N N . THR A 1 169 ? 8.402 1.885 -18.602 1.00 81.06 169 THR A N 1
ATOM 1392 C CA . THR A 1 169 ? 8.591 2.116 -17.161 1.00 81.06 169 THR A CA 1
ATOM 1393 C C . THR A 1 169 ? 10.055 2.313 -16.763 1.00 81.06 169 THR A C 1
ATOM 1395 O O . THR A 1 169 ? 10.322 2.610 -15.605 1.00 81.06 169 THR A O 1
ATOM 1398 N N . ALA A 1 170 ? 11.005 2.170 -17.694 1.00 75.12 170 ALA A N 1
ATOM 1399 C CA . ALA A 1 170 ? 12.443 2.217 -17.413 1.00 75.12 170 ALA A CA 1
ATOM 1400 C C . ALA A 1 170 ? 12.925 3.564 -16.846 1.00 75.12 170 ALA A C 1
ATOM 1402 O O . ALA A 1 170 ? 13.889 3.597 -16.086 1.00 75.12 170 ALA A O 1
ATOM 1403 N N . ALA A 1 171 ? 12.259 4.662 -17.212 1.00 67.56 171 ALA A N 1
ATOM 1404 C CA . ALA A 1 171 ? 12.623 6.014 -16.794 1.00 67.56 171 ALA A CA 1
ATOM 1405 C C . ALA A 1 171 ? 12.014 6.443 -15.445 1.00 67.56 171 ALA A C 1
ATOM 1407 O O . ALA A 1 171 ? 12.335 7.525 -14.959 1.00 67.56 171 ALA A O 1
ATOM 1408 N N . GLU A 1 172 ? 11.130 5.640 -14.843 1.00 64.75 172 GLU A N 1
ATOM 1409 C CA . GLU A 1 172 ? 10.546 5.976 -13.542 1.00 64.75 172 GLU A CA 1
ATOM 1410 C C . GLU A 1 172 ? 11.587 5.734 -12.440 1.00 64.75 172 GLU A C 1
ATOM 1412 O O . GLU A 1 172 ? 12.076 4.605 -12.295 1.00 64.75 172 GLU A O 1
ATOM 1417 N N . PRO A 1 173 ? 11.946 6.753 -11.642 1.00 59.28 173 PRO A N 1
ATOM 1418 C CA . PRO A 1 173 ? 12.906 6.557 -10.576 1.00 59.28 173 PRO A CA 1
ATOM 1419 C C . PRO A 1 173 ? 12.315 5.605 -9.535 1.00 59.28 173 PRO A C 1
ATOM 1421 O O . PRO A 1 173 ? 11.177 5.752 -9.082 1.00 59.28 173 PRO A O 1
ATOM 1424 N N . LYS A 1 174 ? 13.109 4.615 -9.127 1.00 59.81 174 LYS A N 1
ATOM 1425 C CA . LYS A 1 174 ? 12.782 3.740 -7.999 1.00 59.81 174 LYS A CA 1
ATOM 1426 C C . LYS A 1 174 ? 12.974 4.543 -6.714 1.00 59.81 174 LYS A C 1
ATOM 1428 O O . LYS A 1 174 ? 14.012 4.441 -6.068 1.00 59.81 174 LYS A O 1
ATOM 1433 N N . HIS A 1 175 ? 12.024 5.410 -6.381 1.00 54.28 175 HIS A N 1
ATOM 1434 C CA . HIS A 1 175 ? 12.099 6.243 -5.187 1.00 54.28 175 HIS A CA 1
ATOM 1435 C C . HIS A 1 175 ? 11.888 5.392 -3.924 1.00 54.28 175 HIS A C 1
ATOM 1437 O O . HIS A 1 175 ? 10.788 5.290 -3.391 1.00 54.28 175 HIS A O 1
ATOM 1443 N N . GLN A 1 176 ? 12.967 4.770 -3.442 1.00 52.88 176 GLN A N 1
ATOM 1444 C CA . GLN A 1 176 ? 12.964 3.892 -2.264 1.00 52.88 176 GLN A CA 1
ATOM 1445 C C . GLN A 1 176 ? 12.614 4.634 -0.957 1.00 52.88 176 GLN A C 1
ATOM 1447 O O . GLN A 1 176 ? 12.147 4.009 -0.014 1.00 52.88 176 GLN A O 1
ATOM 1452 N N . PHE A 1 177 ? 12.752 5.967 -0.919 1.00 51.84 177 PHE A N 1
ATOM 1453 C CA . PHE A 1 177 ? 12.576 6.775 0.299 1.00 51.84 177 PHE A CA 1
ATOM 1454 C C . PHE A 1 177 ? 11.440 7.808 0.240 1.00 51.84 177 PHE A C 1
ATOM 1456 O O . PHE A 1 177 ? 11.255 8.565 1.191 1.00 51.84 177 PHE A O 1
ATOM 1463 N N . GLU A 1 178 ? 10.644 7.850 -0.834 1.00 56.22 178 GLU A N 1
ATOM 1464 C CA . GLU A 1 178 ? 9.554 8.837 -0.970 1.00 56.22 178 GLU A CA 1
ATOM 1465 C C . GLU A 1 178 ? 8.501 8.728 0.138 1.00 56.22 178 GLU A C 1
ATOM 1467 O O . GLU A 1 178 ? 7.845 9.708 0.481 1.00 56.22 178 GLU A O 1
ATOM 1472 N N . LEU A 1 179 ? 8.357 7.548 0.742 1.00 54.00 179 LEU A N 1
ATOM 1473 C CA . LEU A 1 179 ? 7.327 7.312 1.744 1.00 54.00 179 LEU A CA 1
ATOM 1474 C C . LEU A 1 179 ? 7.766 7.655 3.177 1.00 54.00 179 LEU A C 1
ATOM 1476 O O . LEU A 1 179 ? 6.888 7.883 3.997 1.00 54.00 179 LEU A O 1
ATOM 1480 N N . LEU A 1 180 ? 9.061 7.854 3.465 1.00 53.09 180 LEU A N 1
ATOM 1481 C CA . LEU A 1 180 ? 9.470 8.538 4.709 1.00 53.09 180 LEU A CA 1
ATOM 1482 C C . LEU A 1 180 ? 9.035 10.009 4.703 1.00 53.09 180 LEU A C 1
ATOM 1484 O O . LEU A 1 180 ? 8.700 10.554 5.744 1.00 53.09 180 LEU A O 1
ATOM 1488 N N . LYS A 1 181 ? 8.958 10.627 3.519 1.00 56.44 181 LYS A N 1
ATOM 1489 C CA . LYS A 1 181 ? 8.410 11.978 3.336 1.00 56.44 181 LYS A CA 1
ATOM 1490 C C . LYS A 1 181 ? 6.886 11.995 3.195 1.00 56.44 181 LYS A C 1
ATOM 1492 O O . LYS A 1 181 ? 6.305 13.052 2.968 1.00 56.44 181 LYS A O 1
ATOM 1497 N N . SER A 1 182 ? 6.223 10.838 3.288 1.00 65.69 182 SER A N 1
ATOM 1498 C CA . SER A 1 182 ? 4.770 10.763 3.162 1.00 65.69 182 SER A CA 1
ATOM 1499 C C . SER A 1 182 ? 4.117 11.311 4.430 1.00 65.69 182 SER A C 1
ATOM 1501 O O . SER A 1 182 ? 4.323 10.732 5.501 1.00 65.69 182 SER A O 1
ATOM 1503 N N . PRO A 1 183 ? 3.244 12.329 4.326 1.00 70.06 183 PRO A N 1
ATOM 1504 C CA . PRO A 1 183 ? 2.466 12.818 5.463 1.00 70.06 183 PRO A CA 1
ATOM 1505 C C . PRO A 1 183 ? 1.665 11.710 6.160 1.00 70.06 183 PRO A C 1
ATOM 1507 O O . PRO A 1 183 ? 1.447 11.772 7.360 1.00 70.06 183 PRO A O 1
ATOM 1510 N N . ILE A 1 184 ? 1.280 10.659 5.424 1.00 72.31 184 ILE A N 1
ATOM 1511 C CA . ILE A 1 184 ? 0.550 9.502 5.969 1.00 72.31 184 ILE A CA 1
ATOM 1512 C C . ILE A 1 184 ? 1.437 8.675 6.907 1.00 72.31 184 ILE A C 1
ATOM 1514 O O . ILE A 1 184 ? 0.972 8.204 7.938 1.00 72.31 184 ILE A O 1
ATOM 1518 N N . VAL A 1 185 ? 2.713 8.486 6.559 1.00 75.81 185 VAL A N 1
ATOM 1519 C CA . VAL A 1 185 ? 3.649 7.747 7.422 1.00 75.81 185 VAL A CA 1
ATOM 1520 C C . VAL A 1 185 ? 4.007 8.578 8.634 1.00 75.81 185 VAL A C 1
ATOM 1522 O O . VAL A 1 185 ? 4.068 8.037 9.729 1.00 75.81 185 VAL A O 1
ATOM 1525 N N . ALA A 1 186 ? 4.192 9.885 8.450 1.00 75.81 186 ALA A N 1
ATOM 1526 C CA . ALA A 1 186 ? 4.410 10.787 9.565 1.00 75.81 186 ALA A CA 1
ATOM 1527 C C . ALA A 1 186 ? 3.214 10.739 10.543 1.00 75.81 186 ALA A C 1
ATOM 1529 O O . ALA A 1 186 ? 3.390 10.471 11.726 1.00 75.81 186 ALA A O 1
ATOM 1530 N N . GLU A 1 187 ? 1.983 10.866 10.050 1.00 80.31 187 GLU A N 1
ATOM 1531 C CA . GLU A 1 187 ? 0.784 10.763 10.890 1.00 80.31 187 GLU A CA 1
ATOM 1532 C C . GLU A 1 187 ? 0.665 9.395 11.580 1.00 80.31 187 GLU A C 1
ATOM 1534 O O . GLU A 1 187 ? 0.348 9.324 12.765 1.00 80.31 187 GLU A O 1
ATOM 1539 N N . PHE A 1 188 ? 1.004 8.304 10.884 1.00 83.25 188 PHE A N 1
ATOM 1540 C CA . PHE A 1 188 ? 1.051 6.969 11.485 1.00 83.25 188 PHE A CA 1
ATOM 1541 C C . PHE A 1 188 ? 2.088 6.853 12.614 1.00 83.25 188 PHE A C 1
ATOM 1543 O O . PHE A 1 188 ? 1.841 6.171 13.605 1.00 83.25 188 PHE A O 1
ATOM 1550 N N . LEU A 1 189 ? 3.229 7.529 12.480 1.00 81.50 189 LEU A N 1
ATOM 1551 C CA . LEU A 1 189 ? 4.266 7.605 13.511 1.00 81.50 189 LEU A CA 1
ATOM 1552 C C . LEU A 1 189 ? 3.925 8.600 14.637 1.00 81.50 189 LEU A C 1
ATOM 1554 O O . LEU A 1 189 ? 4.708 8.737 15.572 1.00 81.50 189 LEU A O 1
ATOM 1558 N N . GLY A 1 190 ? 2.771 9.273 14.568 1.00 74.12 190 GLY A N 1
ATOM 1559 C CA . GLY A 1 190 ? 2.282 10.189 15.598 1.00 74.12 190 GLY A CA 1
ATOM 1560 C C . GLY A 1 190 ? 2.585 11.668 15.349 1.00 74.12 190 GLY A C 1
ATOM 1561 O O . GLY A 1 190 ? 2.258 12.493 16.201 1.00 74.12 190 GLY A O 1
ATOM 1562 N N . PHE A 1 191 ? 3.163 12.032 14.198 1.00 71.69 191 PHE A N 1
ATOM 1563 C CA . PHE A 1 191 ? 3.365 13.438 13.837 1.00 71.69 191 PHE A CA 1
ATOM 1564 C C . PHE A 1 191 ? 2.032 14.099 13.496 1.00 71.69 191 PHE A C 1
ATOM 1566 O O . PHE A 1 191 ? 1.299 13.627 12.624 1.00 71.69 191 PHE A O 1
ATOM 1573 N N . ARG A 1 192 ? 1.718 15.223 14.141 1.00 60.53 192 ARG A N 1
ATOM 1574 C CA . ARG A 1 192 ? 0.513 15.992 13.824 1.00 60.53 192 ARG A CA 1
ATOM 1575 C C . ARG A 1 192 ? 0.832 16.992 12.718 1.00 60.53 192 ARG A C 1
ATOM 1577 O O . ARG A 1 192 ? 1.827 17.700 12.773 1.00 60.53 192 ARG A O 1
ATOM 1584 N N . THR A 1 193 ? -0.050 17.108 11.725 1.00 54.50 193 THR A N 1
ATOM 1585 C CA . THR A 1 193 ? 0.059 18.098 10.629 1.00 54.50 193 THR A CA 1
ATOM 1586 C C . THR A 1 193 ? 0.049 19.566 11.088 1.00 54.50 193 THR A C 1
ATOM 1588 O O . THR A 1 193 ? 0.263 20.453 10.268 1.00 54.50 193 THR A O 1
ATOM 1591 N N . GLU A 1 194 ? -0.235 19.827 12.366 1.00 51.06 194 GLU A N 1
ATOM 1592 C CA . GLU A 1 194 ? -0.250 21.161 12.984 1.00 51.06 194 GLU A CA 1
ATOM 1593 C C . GLU A 1 194 ? 1.142 21.630 13.420 1.00 51.06 194 GLU A C 1
ATOM 1595 O O . GLU A 1 194 ? 1.353 22.821 13.655 1.00 51.06 194 GLU A O 1
ATOM 1600 N N . ASP A 1 195 ? 2.102 20.713 13.481 1.00 48.25 195 ASP A N 1
ATOM 1601 C CA . ASP A 1 195 ? 3.474 21.045 13.789 1.00 48.25 195 ASP A CA 1
ATOM 1602 C C . ASP A 1 195 ? 4.122 21.589 12.512 1.00 48.25 195 ASP A C 1
ATOM 1604 O O . ASP A 1 195 ? 4.422 20.863 11.560 1.00 48.25 195 ASP A O 1
ATOM 1608 N N . SER A 1 196 ? 4.290 22.909 12.455 1.00 42.88 196 SER A N 1
ATOM 1609 C CA . SER A 1 196 ? 5.031 23.600 11.403 1.00 42.88 196 SER A CA 1
ATOM 1610 C C . SER A 1 196 ? 6.510 23.207 11.465 1.00 42.88 196 SER A C 1
ATOM 1612 O O . SER A 1 196 ? 7.346 23.966 11.952 1.00 42.88 196 SER A O 1
ATOM 1614 N N . PHE A 1 197 ? 6.845 22.000 11.026 1.00 47.34 197 PHE A N 1
ATOM 1615 C CA . PHE A 1 197 ? 8.225 21.553 10.960 1.00 47.34 197 PHE A CA 1
ATOM 1616 C C . PHE A 1 197 ? 8.887 22.165 9.725 1.00 47.34 197 PHE A C 1
ATOM 1618 O O . PHE A 1 197 ? 8.389 22.031 8.604 1.00 47.34 197 PHE A O 1
ATOM 1625 N N . ALA A 1 198 ? 10.034 22.822 9.912 1.00 49.53 198 ALA A N 1
ATOM 1626 C CA . ALA A 1 198 ? 10.954 23.033 8.804 1.00 49.53 198 ALA A CA 1
ATOM 1627 C C . ALA A 1 198 ? 11.365 21.657 8.244 1.00 49.53 198 ALA A C 1
ATOM 1629 O O . ALA A 1 198 ? 11.444 20.682 8.990 1.00 49.53 198 ALA A O 1
ATOM 1630 N N . GLU A 1 199 ? 11.622 21.546 6.938 1.00 48.47 199 GLU A N 1
ATOM 1631 C CA . GLU A 1 199 ? 11.885 20.254 6.271 1.00 48.47 199 GLU A CA 1
ATOM 1632 C C . GLU A 1 199 ? 13.027 19.449 6.938 1.00 48.47 199 GLU A C 1
ATOM 1634 O O . GLU A 1 199 ? 12.957 18.223 7.012 1.00 48.47 199 GLU A O 1
ATOM 1639 N N . SER A 1 200 ? 14.024 20.133 7.516 1.00 48.38 200 SER A N 1
ATOM 1640 C CA . SER A 1 200 ? 15.118 19.531 8.299 1.00 48.38 200 SER A CA 1
ATOM 1641 C C . SER A 1 200 ? 14.688 18.974 9.660 1.00 48.38 200 SER A C 1
ATOM 1643 O O . SER A 1 200 ? 15.244 17.980 10.138 1.00 48.38 200 SER A O 1
ATOM 1645 N N . ASP A 1 201 ? 13.707 19.617 10.287 1.00 50.72 201 ASP A N 1
ATOM 1646 C CA . ASP A 1 201 ? 13.201 19.258 11.610 1.00 50.72 201 ASP A CA 1
ATOM 1647 C C . ASP A 1 201 ? 12.245 18.077 11.495 1.00 50.72 201 ASP A C 1
ATOM 1649 O O . ASP A 1 201 ? 12.281 17.186 12.336 1.00 50.72 201 ASP A O 1
ATOM 1653 N N . LEU A 1 202 ? 11.476 18.007 10.403 1.00 54.53 202 LEU A N 1
ATOM 1654 C CA . LEU A 1 202 ? 10.642 16.852 10.085 1.00 54.53 202 LEU A CA 1
ATOM 1655 C C . LEU A 1 202 ? 11.505 15.609 9.836 1.00 54.53 202 LEU A C 1
ATOM 1657 O O . LEU A 1 202 ? 11.219 14.547 10.379 1.00 54.53 202 LEU A O 1
ATOM 1661 N N . GLU A 1 203 ? 12.586 15.730 9.059 1.00 55.44 203 GLU A N 1
ATOM 1662 C CA . GLU A 1 203 ? 13.502 14.611 8.814 1.00 55.44 203 GLU A CA 1
ATOM 1663 C C . GLU A 1 203 ? 14.163 14.128 10.115 1.00 55.44 203 GLU A C 1
ATOM 1665 O O . GLU A 1 203 ? 14.160 12.931 10.411 1.00 55.44 203 GLU A O 1
ATOM 1670 N N . SER A 1 204 ? 14.666 15.056 10.933 1.00 57.19 204 SER A N 1
ATOM 1671 C CA . SER A 1 204 ? 15.302 14.727 12.214 1.00 57.19 204 SER A CA 1
ATOM 1672 C C . SER A 1 204 ? 14.312 14.130 13.216 1.00 57.19 204 SER A C 1
ATOM 1674 O O . SER A 1 204 ? 14.639 13.163 13.906 1.00 57.19 204 SER A O 1
ATOM 1676 N N . ALA A 1 205 ? 13.089 14.659 13.269 1.00 58.97 205 ALA A N 1
ATOM 1677 C CA . ALA A 1 205 ? 12.051 14.167 14.158 1.00 58.97 205 ALA A CA 1
ATOM 1678 C C . ALA A 1 205 ? 11.558 12.783 13.719 1.00 58.97 205 ALA A C 1
ATOM 1680 O O . ALA A 1 205 ? 11.471 11.893 14.563 1.00 58.97 205 ALA A O 1
ATOM 1681 N N . ILE A 1 206 ? 11.341 12.547 12.416 1.00 62.12 206 ILE A N 1
ATOM 1682 C CA . ILE A 1 206 ? 10.994 11.225 11.862 1.00 62.12 206 ILE A CA 1
ATOM 1683 C C . ILE A 1 206 ? 12.072 10.199 12.211 1.00 62.12 206 ILE A C 1
ATOM 1685 O O . ILE A 1 206 ? 11.751 9.105 12.672 1.00 62.12 206 ILE A O 1
ATOM 1689 N N . LEU A 1 207 ? 13.352 10.543 12.050 1.00 63.72 207 LEU A N 1
ATOM 1690 C CA . LEU A 1 207 ? 14.448 9.639 12.401 1.00 63.72 207 LEU A CA 1
ATOM 1691 C C . LEU A 1 207 ? 14.521 9.371 13.912 1.00 63.72 207 LEU A C 1
ATOM 1693 O O . LEU A 1 207 ? 14.757 8.227 14.305 1.00 63.72 207 LEU A O 1
ATOM 1697 N N . SER A 1 208 ? 14.285 10.381 14.754 1.00 59.00 208 SER A N 1
ATOM 1698 C CA . SER A 1 208 ? 14.249 10.210 16.211 1.00 59.00 208 SER A CA 1
ATOM 1699 C C . SER A 1 208 ? 13.077 9.336 16.651 1.00 59.00 208 SER A C 1
ATOM 1701 O O . SER A 1 208 ? 13.276 8.379 17.389 1.00 59.00 208 SER A O 1
ATOM 1703 N N . HIS A 1 209 ? 11.870 9.581 16.145 1.00 60.41 209 HIS A N 1
ATOM 1704 C CA . HIS A 1 209 ? 10.698 8.810 16.551 1.00 60.41 209 HIS A CA 1
ATOM 1705 C C . HIS A 1 209 ? 10.663 7.407 15.962 1.00 60.41 209 HIS A C 1
ATOM 1707 O O . HIS A 1 209 ? 10.208 6.498 16.646 1.00 60.41 209 HIS A O 1
ATOM 1713 N N . ILE A 1 210 ? 11.182 7.170 14.751 1.00 63.56 210 ILE A N 1
ATOM 1714 C CA . ILE A 1 210 ? 11.352 5.791 14.274 1.00 63.56 210 ILE A CA 1
ATOM 1715 C C . ILE A 1 210 ? 12.387 5.066 15.137 1.00 63.56 210 ILE A C 1
ATOM 1717 O O . ILE A 1 210 ? 12.187 3.900 15.472 1.00 63.56 210 ILE A O 1
ATOM 1721 N N . ARG A 1 211 ? 13.473 5.737 15.539 1.00 60.62 211 ARG A N 1
ATOM 1722 C CA . ARG A 1 211 ? 14.437 5.164 16.485 1.00 60.62 211 ARG A CA 1
ATOM 1723 C C . ARG A 1 211 ? 13.759 4.802 17.806 1.00 60.62 211 ARG A C 1
ATOM 1725 O O . ARG A 1 211 ? 13.938 3.676 18.263 1.00 60.62 211 ARG A O 1
ATOM 1732 N N . ASP A 1 212 ? 12.986 5.710 18.386 1.00 55.94 212 ASP A N 1
ATOM 1733 C CA . ASP A 1 212 ? 12.312 5.491 19.668 1.00 55.94 212 ASP A CA 1
ATOM 1734 C C . ASP A 1 212 ? 11.239 4.400 19.550 1.00 55.94 212 ASP A C 1
ATOM 1736 O O . ASP A 1 212 ? 11.220 3.479 20.358 1.00 55.94 212 ASP A O 1
ATOM 1740 N N . PHE A 1 213 ? 10.457 4.388 18.469 1.00 57.28 213 PHE A N 1
ATOM 1741 C CA . PHE A 1 213 ? 9.489 3.334 18.153 1.00 57.28 213 PHE A CA 1
ATOM 1742 C C . PHE A 1 213 ? 10.151 1.954 17.998 1.00 57.28 213 PHE A C 1
ATOM 1744 O O . PHE A 1 213 ? 9.674 0.957 18.539 1.00 57.28 213 PHE A O 1
ATOM 1751 N N . LEU A 1 214 ? 11.285 1.869 17.292 1.00 60.56 214 LEU A N 1
ATOM 1752 C CA . LEU A 1 214 ? 12.050 0.623 17.153 1.00 60.56 214 LEU A CA 1
ATOM 1753 C C . LEU A 1 214 ? 12.662 0.166 18.488 1.00 60.56 214 LEU A C 1
ATOM 1755 O O . LEU A 1 214 ? 12.770 -1.038 18.726 1.00 60.56 214 LEU A O 1
ATOM 1759 N N . MET A 1 215 ? 13.044 1.106 19.356 1.00 59.72 215 MET A N 1
ATOM 1760 C CA . MET A 1 215 ? 13.559 0.833 20.702 1.00 59.72 215 MET A CA 1
ATOM 1761 C C . MET A 1 215 ? 12.444 0.380 21.658 1.00 59.72 215 MET A C 1
ATOM 1763 O O . MET A 1 215 ? 12.648 -0.560 22.425 1.00 59.72 215 MET A O 1
ATOM 1767 N N . GLU A 1 216 ? 11.257 0.985 21.581 1.00 57.66 216 GLU A N 1
ATOM 1768 C CA . GLU A 1 216 ? 10.066 0.621 22.361 1.00 57.66 216 GLU A CA 1
ATOM 1769 C C . GLU A 1 216 ? 9.486 -0.736 21.941 1.00 57.66 216 GLU A C 1
ATOM 1771 O O . GLU A 1 216 ? 9.020 -1.500 22.786 1.00 57.66 216 GLU A O 1
ATOM 1776 N N . MET A 1 217 ? 9.618 -1.116 20.665 1.00 53.69 217 MET A N 1
ATOM 1777 C CA . MET A 1 217 ? 9.348 -2.486 20.201 1.00 53.69 217 MET A CA 1
ATOM 1778 C C . MET A 1 217 ? 10.430 -3.510 20.620 1.00 53.69 217 MET A C 1
ATOM 1780 O O . MET A 1 217 ? 10.387 -4.686 20.231 1.00 53.69 217 MET A O 1
ATOM 1784 N N . GLY A 1 218 ? 11.418 -3.096 21.419 1.00 47.22 218 GLY A N 1
ATOM 1785 C CA . GLY A 1 218 ? 12.554 -3.892 21.865 1.00 47.22 218 GLY A CA 1
ATOM 1786 C C . GLY A 1 218 ? 12.182 -5.122 22.701 1.00 47.22 218 GLY A C 1
ATOM 1787 O O . GLY A 1 218 ? 11.966 -5.030 23.906 1.00 47.22 218 GLY A O 1
ATOM 1788 N N . LYS A 1 219 ? 12.184 -6.288 22.033 1.00 49.66 219 LYS A N 1
ATOM 1789 C CA . LYS A 1 219 ? 12.674 -7.623 22.478 1.00 49.66 219 LYS A CA 1
ATOM 1790 C C . LYS A 1 219 ? 12.457 -8.709 21.409 1.00 49.66 219 LYS A C 1
ATOM 1792 O O . LYS A 1 219 ? 13.148 -9.720 21.438 1.00 49.66 219 LYS A O 1
ATOM 1797 N N . GLY A 1 220 ? 11.555 -8.495 20.444 1.00 47.06 220 GLY A N 1
ATOM 1798 C CA . GLY A 1 220 ? 11.304 -9.421 19.322 1.00 47.06 220 GLY A CA 1
ATOM 1799 C C . GLY A 1 220 ? 12.096 -9.133 18.036 1.00 47.06 220 GLY A C 1
ATOM 1800 O O . GLY A 1 220 ? 12.120 -9.966 17.137 1.00 47.06 220 GLY A O 1
ATOM 1801 N N . PHE A 1 221 ? 12.750 -7.971 17.951 1.00 46.56 221 PHE A N 1
ATOM 1802 C CA . PHE A 1 221 ? 13.486 -7.491 16.770 1.00 46.56 221 PHE A CA 1
ATOM 1803 C C . PHE A 1 221 ? 14.996 -7.367 17.001 1.00 46.56 221 PHE A C 1
ATOM 1805 O O . PHE A 1 221 ? 15.685 -6.709 16.223 1.00 46.56 221 PHE A O 1
ATOM 1812 N N . ALA A 1 222 ? 15.528 -7.989 18.060 1.00 40.22 222 ALA A N 1
ATOM 1813 C CA . ALA A 1 222 ? 16.968 -8.104 18.224 1.00 40.22 222 ALA A CA 1
ATOM 1814 C C . ALA A 1 222 ? 17.518 -8.886 17.026 1.00 40.22 222 ALA A C 1
ATOM 1816 O O . ALA A 1 222 ? 17.381 -10.107 16.939 1.00 40.22 222 ALA A O 1
ATOM 1817 N N . LEU A 1 223 ? 18.100 -8.144 16.084 1.00 37.06 223 LEU A N 1
ATOM 1818 C CA . LEU A 1 223 ? 18.996 -8.657 15.067 1.00 37.06 223 LEU A CA 1
ATOM 1819 C C . LEU A 1 223 ? 19.939 -9.617 15.796 1.00 37.06 223 LEU A C 1
ATOM 1821 O O . LEU A 1 223 ? 20.635 -9.195 16.721 1.00 37.06 223 LEU A O 1
ATOM 1825 N N . ALA A 1 224 ? 19.924 -10.899 15.436 1.00 34.56 224 ALA A N 1
ATOM 1826 C CA . ALA A 1 224 ? 20.986 -11.801 15.838 1.00 34.56 224 ALA A CA 1
ATOM 1827 C C . ALA A 1 224 ? 22.271 -11.206 15.260 1.00 34.56 224 ALA A C 1
ATOM 1829 O O . ALA A 1 224 ? 22.576 -11.367 14.078 1.00 34.56 224 ALA A O 1
ATOM 1830 N N . SER A 1 225 ? 22.975 -10.420 16.071 1.00 29.66 225 SER A N 1
ATOM 1831 C CA . SER A 1 225 ? 24.315 -9.981 15.760 1.00 29.66 225 SER A CA 1
ATOM 1832 C C . SER A 1 225 ? 25.119 -11.256 15.584 1.00 29.66 225 SER A C 1
ATOM 1834 O O . SER A 1 225 ? 25.242 -12.053 16.517 1.00 29.66 225 SER A O 1
ATOM 1836 N N . ASN A 1 226 ? 25.631 -11.466 14.374 1.00 39.09 226 ASN A N 1
ATOM 1837 C CA . ASN A 1 226 ? 26.719 -12.398 14.147 1.00 39.09 226 ASN A CA 1
ATOM 1838 C C . ASN A 1 226 ? 27.893 -11.913 14.997 1.00 39.09 226 ASN A C 1
ATOM 1840 O O . ASN A 1 226 ? 28.698 -11.097 14.554 1.00 39.09 226 ASN A O 1
ATOM 1844 N N . SER A 1 227 ? 27.964 -12.385 16.236 1.00 27.28 227 SER A N 1
ATOM 1845 C CA . SER A 1 227 ? 29.184 -12.324 17.017 1.00 27.28 227 SER A CA 1
ATOM 1846 C C . SER A 1 227 ? 30.183 -13.259 16.334 1.00 27.28 227 SER A C 1
ATOM 1848 O O . SER A 1 227 ? 29.869 -14.444 16.149 1.00 27.28 227 SER A O 1
ATOM 1850 N N . PRO A 1 228 ? 31.368 -12.774 15.929 1.00 33.94 228 PRO A N 1
ATOM 1851 C CA . PRO A 1 228 ? 32.449 -13.653 15.524 1.00 33.94 228 PRO A CA 1
ATOM 1852 C C . PRO A 1 228 ? 32.731 -14.613 16.679 1.00 33.94 228 PRO A C 1
ATOM 1854 O O . PRO A 1 228 ? 32.835 -14.199 17.834 1.00 33.94 228 PRO A O 1
ATOM 1857 N N . ARG A 1 229 ? 32.807 -15.910 16.379 1.00 32.84 229 ARG A N 1
ATOM 1858 C CA . ARG A 1 229 ? 33.234 -16.919 17.348 1.00 32.84 229 ARG A CA 1
ATOM 1859 C C . ARG A 1 229 ? 34.718 -16.708 17.637 1.00 32.84 229 ARG A C 1
ATOM 1861 O O . ARG A 1 229 ? 35.561 -17.277 16.951 1.00 32.84 229 ARG A O 1
ATOM 1868 N N . GLU A 1 230 ? 35.027 -15.908 18.646 1.00 32.75 230 GLU A N 1
ATOM 1869 C CA . GLU A 1 230 ? 36.310 -15.986 19.334 1.00 32.75 230 GLU A CA 1
ATOM 1870 C C . GLU A 1 230 ? 36.253 -17.133 20.341 1.00 32.75 230 GLU A C 1
ATOM 1872 O O . GLU A 1 230 ? 35.321 -17.269 21.135 1.00 32.75 230 GLU A O 1
ATOM 1877 N N . GLY A 1 231 ? 37.224 -18.033 20.207 1.00 37.28 231 GLY A N 1
ATOM 1878 C CA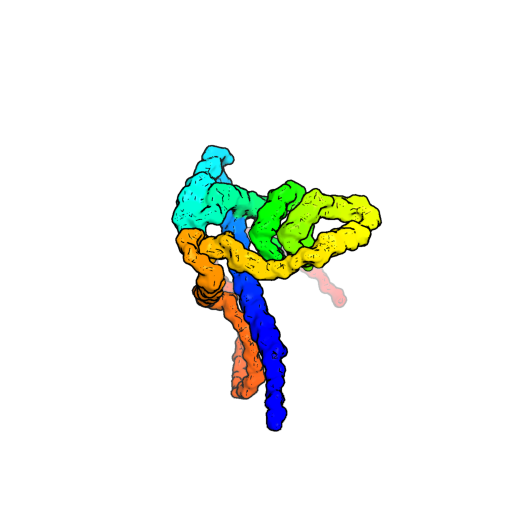 . GLY A 1 231 ? 37.305 -19.255 20.980 1.00 37.28 231 GLY A CA 1
ATOM 1879 C C . GLY A 1 231 ? 37.584 -18.986 22.452 1.00 37.28 231 GLY A C 1
ATOM 1880 O O . GLY A 1 231 ? 38.529 -18.289 22.804 1.00 37.28 231 GLY A O 1
ATOM 1881 N N . ALA A 1 232 ? 36.819 -19.654 23.305 1.00 31.67 232 ALA A N 1
ATOM 1882 C CA . ALA A 1 232 ? 37.269 -20.051 24.626 1.00 31.67 232 ALA A CA 1
ATOM 1883 C C . ALA A 1 232 ? 36.630 -21.402 24.965 1.00 31.67 232 ALA A C 1
ATOM 1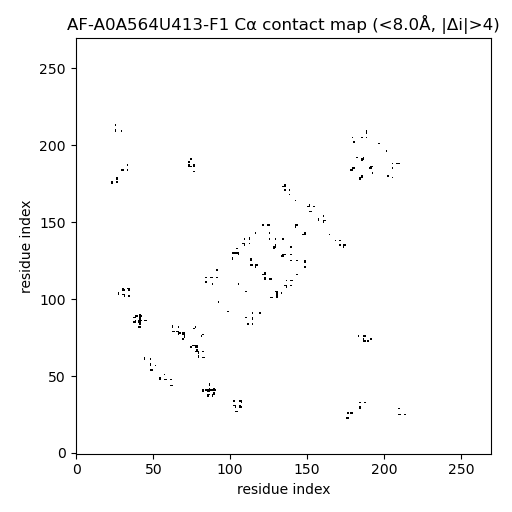885 O O . ALA A 1 232 ? 35.414 -21.579 24.903 1.00 31.67 232 ALA A O 1
ATOM 1886 N N . LEU A 1 233 ? 37.497 -22.369 25.257 1.00 33.66 233 LEU A N 1
ATOM 1887 C CA . LEU A 1 233 ? 37.189 -23.671 25.837 1.00 33.66 233 LEU A CA 1
ATOM 1888 C C . LEU A 1 233 ? 36.318 -23.512 27.092 1.00 33.66 233 LEU A C 1
ATOM 1890 O O . LEU A 1 233 ? 36.582 -22.616 27.880 1.00 33.66 233 LEU A O 1
ATOM 1894 N N . PHE A 1 234 ? 35.335 -24.393 27.298 1.00 29.91 234 PHE A N 1
ATOM 1895 C CA . PHE A 1 234 ? 35.257 -25.305 28.453 1.00 29.91 234 PHE A CA 1
ATOM 1896 C C . PHE A 1 234 ? 33.930 -26.094 28.468 1.00 29.91 234 PHE A C 1
ATOM 1898 O O . PHE A 1 234 ? 32.844 -25.542 28.334 1.00 29.91 234 PHE A O 1
ATOM 1905 N N . SER A 1 235 ? 34.084 -27.406 28.678 1.00 29.14 235 SER A N 1
ATOM 1906 C CA . SER A 1 235 ? 33.158 -28.374 29.291 1.00 29.14 235 SER A CA 1
ATOM 1907 C C . SER A 1 235 ? 31.748 -28.568 28.713 1.00 29.14 235 SER A C 1
ATOM 1909 O O . SER A 1 235 ? 30.829 -27.790 28.947 1.00 29.14 235 SER A O 1
ATOM 1911 N N . THR A 1 236 ? 31.548 -29.742 28.108 1.00 34.62 236 THR A N 1
ATOM 1912 C CA . THR A 1 236 ? 30.258 -30.451 28.081 1.00 34.62 236 THR A CA 1
ATOM 1913 C C . THR A 1 236 ? 29.730 -30.676 29.503 1.00 34.62 236 THR A C 1
ATOM 1915 O O . THR A 1 236 ? 30.529 -30.942 30.406 1.00 34.62 236 THR A O 1
ATOM 1918 N N . PRO A 1 237 ? 28.402 -30.727 29.685 1.00 36.69 237 PRO A N 1
ATOM 1919 C CA . PRO A 1 237 ? 27.830 -32.048 29.937 1.00 36.69 237 PRO A CA 1
ATOM 1920 C C . PRO A 1 237 ? 26.499 -32.316 29.217 1.00 36.69 237 PRO A C 1
ATOM 1922 O O . PRO A 1 237 ? 25.676 -31.438 28.979 1.00 36.69 237 PRO A O 1
ATOM 1925 N N . SER A 1 238 ? 26.332 -33.598 28.900 1.00 30.52 238 SER A N 1
ATOM 1926 C CA . SER A 1 238 ? 25.128 -34.295 28.460 1.00 30.52 238 SER A CA 1
ATOM 1927 C C . SER A 1 238 ? 23.883 -33.997 29.303 1.00 30.52 238 SER A C 1
ATOM 1929 O O . SER A 1 238 ? 24.009 -33.790 30.505 1.00 30.52 238 SER A O 1
ATOM 1931 N N . ILE A 1 239 ? 22.699 -34.105 28.680 1.00 31.66 239 ILE A N 1
ATOM 1932 C CA . ILE A 1 239 ? 21.484 -34.847 29.114 1.00 31.66 239 ILE A CA 1
ATOM 1933 C C . ILE A 1 239 ? 20.318 -34.365 28.218 1.00 31.66 239 ILE A C 1
ATOM 1935 O O . ILE A 1 239 ? 19.962 -33.196 28.223 1.00 31.66 239 ILE A O 1
ATOM 1939 N N . MET A 1 240 ? 19.919 -35.150 27.214 1.00 29.17 240 MET A N 1
ATOM 1940 C CA . MET A 1 240 ? 18.900 -36.220 27.238 1.00 29.17 240 MET A CA 1
ATOM 1941 C C . MET A 1 240 ? 17.505 -35.679 26.873 1.00 29.17 240 MET A C 1
ATOM 1943 O O . MET A 1 240 ? 16.776 -35.135 27.697 1.00 29.17 240 MET A O 1
ATOM 1947 N N . PHE A 1 241 ? 17.164 -35.828 25.588 1.00 28.98 241 PHE A N 1
ATOM 1948 C CA . PHE A 1 241 ? 15.815 -35.676 25.049 1.00 28.98 241 PHE A CA 1
ATOM 1949 C C . PHE A 1 241 ? 14.903 -36.733 25.685 1.00 28.98 241 PHE A C 1
ATOM 1951 O O . PHE A 1 241 ? 15.067 -37.924 25.427 1.00 28.98 241 PHE A O 1
ATOM 1958 N N . SER A 1 242 ? 13.937 -36.300 26.495 1.00 29.58 242 SER A N 1
ATOM 1959 C CA . SER A 1 242 ? 12.868 -37.166 26.989 1.00 29.58 242 SER A CA 1
ATOM 1960 C C . SER A 1 242 ? 11.685 -37.106 26.022 1.00 29.58 242 SER A C 1
ATOM 1962 O O . SER A 1 242 ? 10.980 -36.100 25.931 1.00 29.58 242 SER A O 1
ATOM 1964 N N . PHE A 1 243 ? 11.508 -38.186 25.263 1.00 28.06 243 PHE A N 1
ATOM 1965 C CA . PHE A 1 243 ? 10.303 -38.493 24.499 1.00 28.06 243 PHE A CA 1
ATOM 1966 C C . PHE A 1 243 ? 9.189 -38.869 25.487 1.00 28.06 243 PHE A C 1
ATOM 1968 O O . PHE A 1 243 ? 9.301 -39.856 26.212 1.00 28.06 243 PHE A O 1
ATOM 1975 N N . CYS A 1 244 ? 8.104 -38.098 25.508 1.00 26.86 244 CYS A N 1
ATOM 1976 C CA . CYS A 1 244 ? 6.904 -38.431 26.269 1.00 26.86 244 CYS A CA 1
ATOM 1977 C C . CYS A 1 244 ? 6.101 -39.490 25.491 1.00 26.86 244 CYS A C 1
ATOM 1979 O O . CYS A 1 244 ? 5.360 -39.155 24.569 1.00 26.86 244 CYS A O 1
ATOM 1981 N N . SER A 1 245 ? 6.294 -40.770 25.826 1.00 28.94 245 SER A N 1
ATOM 1982 C CA . SER A 1 245 ? 5.347 -41.844 25.497 1.00 28.94 245 SER A CA 1
ATOM 1983 C C . SER A 1 245 ? 4.316 -41.954 26.612 1.00 28.94 245 SER A C 1
ATOM 1985 O O . SER A 1 245 ? 4.652 -42.115 27.783 1.00 28.94 245 SER A O 1
ATOM 1987 N N . VAL A 1 246 ? 3.054 -41.850 26.216 1.00 31.73 246 VAL A N 1
ATOM 1988 C CA . VAL A 1 246 ? 1.878 -42.074 27.050 1.00 31.73 246 VAL A CA 1
ATOM 1989 C C . VAL A 1 246 ? 1.644 -43.577 27.138 1.00 31.73 246 VAL A C 1
ATOM 1991 O O . VAL A 1 246 ? 1.291 -44.179 26.133 1.00 31.73 246 VAL A O 1
ATOM 1994 N N . GLU A 1 247 ? 1.775 -44.167 28.328 1.00 28.30 247 GLU A N 1
ATOM 1995 C CA . GLU A 1 247 ? 0.955 -45.319 28.715 1.00 28.30 247 GLU A CA 1
ATOM 1996 C C . GLU A 1 247 ? 0.867 -45.499 30.245 1.00 28.30 247 GLU A C 1
ATOM 1998 O O . GLU A 1 247 ? 1.847 -45.746 30.937 1.00 28.30 247 GLU A O 1
ATOM 2003 N N . SER A 1 248 ? -0.375 -45.377 30.724 1.00 27.64 248 SER A N 1
ATOM 2004 C CA . SER A 1 248 ? -1.062 -46.238 31.695 1.00 27.64 248 SER A CA 1
ATOM 2005 C C . SER A 1 248 ? -0.503 -46.444 33.113 1.00 27.64 248 SER A C 1
ATOM 2007 O O . SER A 1 248 ? 0.489 -47.128 33.348 1.00 27.64 248 SER A O 1
ATOM 2009 N N . SER A 1 249 ? -1.291 -46.023 34.107 1.00 28.56 249 SER A N 1
ATOM 2010 C CA . SER A 1 249 ? -1.400 -46.751 35.376 1.00 28.56 249 SER A CA 1
ATOM 2011 C C . SER A 1 249 ? -2.838 -46.729 35.905 1.00 28.56 249 SER A C 1
ATOM 2013 O O . SER A 1 249 ? -3.537 -45.719 35.893 1.00 28.56 249 SER A O 1
ATOM 2015 N N . ALA A 1 250 ? -3.283 -47.920 36.297 1.00 32.81 250 ALA A N 1
ATOM 2016 C CA . ALA A 1 250 ? -4.637 -48.295 36.665 1.00 32.81 250 ALA A CA 1
ATOM 2017 C C . ALA A 1 250 ? -4.955 -48.035 38.145 1.00 32.81 250 ALA A C 1
ATOM 2019 O O . ALA A 1 250 ? -4.093 -48.243 38.997 1.00 32.81 250 ALA A O 1
ATOM 2020 N N . VAL A 1 251 ? -6.230 -47.773 38.471 1.00 31.23 251 VAL A N 1
ATOM 2021 C CA . VAL A 1 251 ? -6.809 -48.081 39.794 1.00 31.23 251 VAL A CA 1
ATOM 2022 C C . VAL A 1 251 ? -8.242 -48.625 39.657 1.00 31.23 251 VAL A C 1
ATOM 2024 O O . VAL A 1 251 ? -9.171 -47.918 39.291 1.00 31.23 251 VAL A O 1
ATOM 2027 N N . ARG A 1 252 ? -8.357 -49.925 39.966 1.00 29.06 252 ARG A N 1
ATOM 2028 C CA . ARG A 1 252 ? -9.424 -50.685 40.661 1.00 29.06 252 ARG A CA 1
ATOM 2029 C C . ARG A 1 252 ? -10.849 -50.097 40.721 1.00 29.06 252 ARG A C 1
ATOM 2031 O O . ARG A 1 252 ? -11.086 -49.120 41.418 1.00 29.06 252 ARG A O 1
ATOM 2038 N N . SER A 1 253 ? -11.844 -50.886 40.302 1.00 29.97 253 SER A N 1
ATOM 2039 C CA . SER A 1 253 ? -12.630 -51.790 41.178 1.00 29.97 253 SER A CA 1
ATOM 2040 C C . SER A 1 253 ? -13.998 -52.151 40.568 1.00 29.97 253 SER A C 1
ATOM 2042 O O . SER A 1 253 ? -14.658 -51.315 39.970 1.00 29.97 253 SER A O 1
ATOM 2044 N N . GLY A 1 254 ? -14.441 -53.394 40.797 1.00 26.69 254 GLY A N 1
ATOM 2045 C CA . GLY A 1 254 ? -15.863 -53.699 40.988 1.00 26.69 254 GLY A CA 1
ATOM 2046 C C . GLY A 1 254 ? -16.657 -54.300 39.819 1.00 26.69 254 GL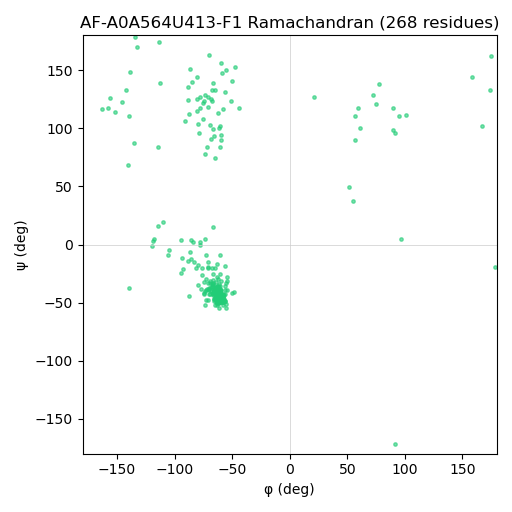Y A C 1
ATOM 2047 O O . GLY A 1 254 ? -17.079 -53.604 38.912 1.00 26.69 254 GLY A O 1
ATOM 2048 N N . PHE A 1 255 ? -17.038 -55.567 40.015 1.00 27.44 255 PHE A N 1
ATOM 2049 C CA . PHE A 1 255 ? -18.372 -56.119 39.720 1.00 27.44 255 PHE A CA 1
ATOM 2050 C C . PHE A 1 255 ? -18.702 -56.719 38.325 1.00 27.44 255 PHE A C 1
ATOM 2052 O O . PHE A 1 255 ? -19.182 -56.062 37.417 1.00 27.44 255 PHE A O 1
ATOM 2059 N N . SER A 1 256 ? -18.622 -58.059 38.288 1.00 27.06 256 SER A N 1
ATOM 2060 C CA . SER A 1 256 ? -19.739 -58.996 38.034 1.00 27.06 256 SER A CA 1
ATOM 2061 C C . SER A 1 256 ? -20.328 -59.211 36.620 1.00 27.06 256 SER A C 1
ATOM 2063 O O . SER A 1 256 ? -21.041 -58.383 36.072 1.00 27.06 256 SER A O 1
ATOM 2065 N N . ARG A 1 257 ? -20.226 -60.497 36.229 1.00 28.89 257 ARG A N 1
ATOM 2066 C CA . ARG A 1 257 ? -21.203 -61.374 35.538 1.00 28.89 257 ARG A CA 1
ATOM 2067 C C . ARG A 1 257 ? -21.265 -61.444 33.996 1.00 28.89 257 ARG A C 1
ATOM 2069 O O . ARG A 1 257 ? -21.830 -60.594 33.330 1.00 28.89 257 ARG A O 1
ATOM 2076 N N . LYS A 1 258 ? -20.969 -62.686 33.570 1.00 31.88 258 LYS A N 1
ATOM 2077 C CA . LYS A 1 258 ? -21.743 -63.603 32.699 1.00 31.88 258 LYS A CA 1
ATOM 2078 C C . LYS A 1 258 ? -21.454 -63.645 31.186 1.00 31.88 258 LYS A C 1
ATOM 2080 O O . LYS A 1 258 ? -21.947 -62.841 30.418 1.00 31.88 258 LYS A O 1
ATOM 2085 N N . ASN A 1 259 ? -20.873 -64.800 30.844 1.00 28.89 259 ASN A N 1
ATOM 2086 C CA . ASN A 1 259 ? -21.285 -65.791 29.839 1.00 28.89 259 ASN A CA 1
ATOM 2087 C C . ASN A 1 259 ? -21.057 -65.583 28.335 1.00 28.89 259 ASN A C 1
ATOM 2089 O O . ASN A 1 259 ? -21.452 -64.592 27.740 1.00 28.89 259 ASN A O 1
ATOM 2093 N N . SER A 1 260 ? -20.642 -66.723 27.757 1.00 32.53 260 SER A N 1
ATOM 2094 C CA . SER A 1 260 ? -20.685 -67.175 26.355 1.00 32.53 260 SER A CA 1
ATOM 2095 C C . SER A 1 260 ? -19.705 -66.488 25.401 1.00 32.53 260 SER A C 1
ATOM 2097 O O . SER A 1 260 ? -19.644 -65.274 25.350 1.00 32.53 260 SER A O 1
ATOM 2099 N N . GLY A 1 261 ? -18.890 -67.179 24.608 1.00 30.92 261 GLY A N 1
ATOM 2100 C CA . GLY A 1 261 ? -18.724 -68.605 24.338 1.00 30.92 261 GLY A CA 1
ATOM 2101 C C . GLY A 1 261 ? -17.689 -68.772 23.209 1.00 30.92 261 GLY A C 1
ATOM 2102 O O . GLY A 1 261 ? -17.415 -67.813 22.496 1.00 30.92 261 GLY A O 1
ATOM 2103 N N . THR A 1 262 ? -17.139 -69.990 23.072 1.00 34.19 262 THR A N 1
ATOM 2104 C CA . THR A 1 262 ? -16.412 -70.553 21.898 1.00 34.19 262 THR A CA 1
ATOM 2105 C C . THR A 1 262 ? -15.127 -69.819 21.456 1.00 34.19 262 THR A C 1
ATOM 2107 O O . THR A 1 262 ? -15.196 -68.763 20.851 1.00 34.19 262 THR A O 1
ATOM 2110 N N . CYS A 1 263 ? -13.892 -70.233 21.772 1.00 29.83 263 CYS A N 1
ATOM 2111 C CA . CYS A 1 263 ? -13.180 -71.507 21.546 1.00 29.83 263 CYS A CA 1
ATOM 2112 C C . CYS A 1 263 ? -13.104 -71.931 20.070 1.00 29.83 263 CYS A C 1
ATOM 2114 O O . CYS A 1 263 ? -13.987 -72.658 19.650 1.00 29.83 263 CYS A O 1
ATOM 2116 N N . TRP A 1 264 ? -12.049 -71.521 19.342 1.00 27.94 264 TRP A N 1
ATOM 2117 C CA . TRP A 1 264 ? -11.372 -72.299 18.283 1.00 27.94 264 TRP A CA 1
ATOM 2118 C C . TRP A 1 264 ? -9.884 -71.874 18.191 1.00 27.94 264 TRP A C 1
ATOM 2120 O O . TRP A 1 264 ? -9.545 -70.745 17.851 1.00 27.94 264 TRP A O 1
ATOM 2130 N N . LYS A 1 265 ? -8.997 -72.810 18.528 1.00 32.44 265 LYS A N 1
ATOM 2131 C CA . LYS A 1 265 ? -7.597 -72.996 18.086 1.00 32.44 265 LYS A CA 1
ATOM 2132 C C . LYS A 1 265 ? -7.505 -74.500 17.733 1.00 32.44 265 LYS A C 1
ATOM 2134 O O . LYS A 1 265 ? -8.388 -75.228 18.193 1.00 32.44 265 LYS A O 1
ATOM 2139 N N . PRO A 1 266 ? -6.443 -75.041 17.107 1.00 44.25 266 PRO A N 1
ATOM 2140 C CA . PRO A 1 266 ? -5.309 -74.451 16.374 1.00 44.25 266 PRO A CA 1
ATOM 2141 C C . PRO A 1 266 ? -5.035 -75.192 15.036 1.00 44.25 266 PRO A C 1
ATOM 2143 O O . PRO A 1 266 ? -5.600 -76.249 14.800 1.00 44.25 266 PRO A O 1
ATOM 2146 N N . THR A 1 267 ? -4.052 -74.746 14.244 1.00 37.22 267 THR A N 1
ATOM 2147 C CA . THR A 1 267 ? -3.058 -75.701 13.703 1.00 37.22 267 THR A CA 1
ATOM 2148 C C . THR A 1 267 ? -1.748 -75.009 13.344 1.00 37.22 267 THR A C 1
ATOM 2150 O O . THR A 1 267 ? -1.725 -74.027 12.610 1.00 37.22 267 THR A O 1
ATOM 2153 N N . LEU A 1 268 ? -0.673 -75.551 13.913 1.00 38.75 268 LEU A N 1
ATOM 2154 C CA . LEU A 1 268 ? 0.723 -75.398 13.516 1.00 38.75 268 LEU A CA 1
ATOM 2155 C C . LEU A 1 268 ? 1.014 -76.342 12.342 1.00 38.75 268 LEU A C 1
ATOM 2157 O O . LEU A 1 268 ? 0.579 -77.490 12.398 1.00 38.75 268 LEU A O 1
ATOM 2161 N N . SER A 1 269 ? 1.861 -75.926 11.401 1.00 39.94 269 SER A N 1
ATOM 2162 C CA . SER A 1 269 ? 2.916 -76.795 10.862 1.00 39.94 269 SER A CA 1
ATOM 2163 C C . SER A 1 269 ? 3.974 -75.969 10.123 1.00 39.94 269 SER A C 1
ATOM 2165 O O . SER A 1 269 ? 3.648 -75.365 9.108 1.00 39.94 269 SER A O 1
ATOM 2167 N N . GLN A 1 270 ? 5.189 -76.034 10.680 1.00 45.78 270 GLN A N 1
ATOM 2168 C CA . GLN A 1 270 ? 6.534 -75.874 10.096 1.00 45.78 270 GLN A CA 1
ATOM 2169 C C . GLN A 1 270 ? 6.876 -74.596 9.324 1.00 45.78 270 GLN A C 1
ATOM 2171 O O . GLN A 1 270 ? 6.328 -74.367 8.229 1.00 45.78 270 GLN A O 1
#

Mean predicted aligned error: 16.14 Å